Protein AF-A0A9E6AU29-F1 (afdb_monomer_lite)

Sequence (269 aa):
MTKTIRKYSSGELAFFAAFEQHKDDLPQGDNAASRQLAVDWLKTNGIATKRVESYHYSDLRKQFSKKQNYANSAANISFDDVKSHPTIAAFDDSQYAPVVFVDGKLRLDLSDISAVVDKINVSSLAELTASNKLPASLATNFAKDDNQNAIDNLTRVMWRDGLVLSVKQDIAEDLPIFMIFVTTGQNDQAQFNRHYIMLEQNVKATIIEAHINLNDAPSLNLHHFNYNLDAKSNLTHFVVNGENKSATNICRTDGVYADKVILNSTALS

pLDDT: mean 92.44, std 8.29, range [41.62, 98.44]

Secondary structure (DSSP, 8-state):
---------HHHHHHHHHHHHHTTTSPPSTTHHHHHHHHHHHHHH-S--TTSGGGTT--GGGG--TT-B---------HHHHHTSHHHHTS-TTS-EEEEEETTEE-GGG---GGGTTTEEEEEHHHHHHTT---HHHHHHHT---TT-HHHHHHHHH--B-EEEEE-S---SEEEEEEEEEE--SSSEEEEEEEEEEE-TT-EEEEEEEEEESSS--EEEEEEEEEEE-TT-EEEEEEEEE--TTEEEEEEEEEEE-TT-EEEEEEE-

Foldseek 3Di:
DPPPQDDADQQQVLLVVLLVVCVVVAQDALLPVLLVLLVVLCNNVNAAALVPVVCVPPGRSVLGDNFADLDPDFDDDALVLVCVQPLNVVDDPVQAFEFEDTLQHTDVVSTRPVVCVVFKDKDKPSVCRNVVNDDPVVSVVSPDSPSVDNLVSSLSNRARIEIEMEGDEDAQDEHHYEYEYEYAQPGQYEHRHEYEHEYEYNAHYEYEAEYAYSDQHAYEARYEYEYEYEAQYEYEYEYEYHYHPRYDYHYHYDYDYYHNYHYHYYYDD

Radius of gyration: 18.47 Å; chains: 1; bounding box: 54×43×45 Å

Structure (mmCIF, N/CA/C/O backbone):
data_AF-A0A9E6AU29-F1
#
_entry.id   AF-A0A9E6AU29-F1
#
loop_
_atom_site.group_PDB
_atom_site.id
_atom_site.type_symbol
_atom_site.label_atom_id
_atom_site.label_alt_id
_atom_site.label_comp_id
_atom_site.label_asym_id
_atom_site.label_entity_id
_atom_site.label_seq_id
_atom_site.pdbx_PDB_ins_code
_atom_site.Cartn_x
_atom_site.Cartn_y
_atom_site.Cartn_z
_atom_site.occupancy
_atom_site.B_iso_or_equiv
_atom_site.auth_seq_id
_atom_site.auth_comp_id
_atom_site.auth_asym_id
_atom_site.auth_atom_id
_atom_site.pdbx_PDB_model_num
ATOM 1 N N . MET A 1 1 ? 33.813 22.942 -9.486 1.00 41.62 1 MET A N 1
ATOM 2 C CA . MET A 1 1 ? 33.382 21.662 -8.883 1.00 41.62 1 MET A CA 1
ATOM 3 C C . MET A 1 1 ? 32.868 20.770 -9.997 1.00 41.62 1 MET A C 1
ATOM 5 O O . MET A 1 1 ? 31.879 21.117 -10.630 1.00 41.62 1 MET A O 1
ATOM 9 N N . THR A 1 2 ? 33.575 19.691 -10.316 1.00 41.94 2 THR A N 1
ATOM 10 C CA . THR A 1 2 ? 33.185 18.760 -11.382 1.00 41.94 2 THR A CA 1
ATOM 11 C C . THR A 1 2 ? 31.932 18.019 -10.925 1.00 41.94 2 THR A C 1
ATOM 13 O O . THR A 1 2 ? 31.990 17.241 -9.977 1.00 41.94 2 THR A O 1
ATOM 16 N N . LYS A 1 3 ? 30.777 18.312 -11.534 1.00 47.34 3 LYS A N 1
ATOM 17 C CA . LYS A 1 3 ? 29.513 17.628 -11.238 1.00 47.34 3 LYS A CA 1
ATOM 18 C C . LYS A 1 3 ? 29.681 16.181 -11.708 1.00 47.34 3 LYS A C 1
ATOM 20 O O . LYS A 1 3 ? 29.622 15.919 -12.906 1.00 47.34 3 LYS A O 1
ATOM 25 N N . THR A 1 4 ? 29.996 15.259 -10.800 1.00 51.72 4 THR A N 1
ATOM 26 C CA . THR A 1 4 ? 30.105 13.834 -11.130 1.00 51.72 4 THR A CA 1
ATOM 27 C C . THR A 1 4 ? 28.768 13.389 -11.709 1.00 51.72 4 THR A C 1
ATOM 29 O O . THR A 1 4 ? 27.768 13.334 -10.996 1.00 51.72 4 THR A O 1
ATOM 32 N N . ILE A 1 5 ? 28.727 13.128 -13.017 1.00 64.69 5 ILE A N 1
ATOM 33 C CA . ILE A 1 5 ? 27.516 12.656 -13.686 1.00 64.69 5 ILE A CA 1
ATOM 34 C C . ILE A 1 5 ? 27.247 11.248 -13.162 1.00 64.69 5 ILE A C 1
ATOM 36 O O . ILE A 1 5 ? 28.026 10.320 -13.398 1.00 64.69 5 ILE A O 1
ATOM 40 N N . ARG A 1 6 ? 26.156 11.086 -12.413 1.00 80.62 6 ARG A N 1
ATOM 41 C CA . ARG A 1 6 ? 25.722 9.774 -11.945 1.00 80.62 6 ARG A CA 1
ATOM 42 C C . ARG A 1 6 ? 25.367 8.908 -13.151 1.00 80.62 6 ARG A C 1
ATOM 44 O O . ARG A 1 6 ? 24.562 9.299 -13.991 1.00 80.62 6 ARG A O 1
ATOM 51 N N . LYS A 1 7 ? 25.932 7.702 -13.210 1.00 88.62 7 LYS A N 1
ATOM 52 C CA . LYS A 1 7 ? 25.543 6.698 -14.202 1.00 88.62 7 LYS A CA 1
ATOM 53 C C . LYS A 1 7 ? 24.381 5.866 -13.664 1.00 88.62 7 LYS A C 1
ATOM 55 O O . LYS A 1 7 ? 24.580 5.043 -12.769 1.00 88.62 7 LYS A O 1
ATOM 60 N N . TYR A 1 8 ? 23.193 6.079 -14.218 1.00 94.75 8 TYR A N 1
ATOM 61 C CA . TYR A 1 8 ? 22.027 5.238 -13.957 1.00 94.75 8 TYR A CA 1
ATOM 62 C C . TYR A 1 8 ? 22.160 3.868 -14.632 1.00 94.75 8 TYR A C 1
ATOM 64 O O . TYR A 1 8 ? 22.779 3.725 -15.691 1.00 94.75 8 TYR A O 1
ATOM 72 N N . SER A 1 9 ? 21.571 2.854 -14.009 1.00 95.75 9 SER A N 1
ATOM 73 C CA . SER A 1 9 ? 21.315 1.554 -14.624 1.00 95.75 9 SER A CA 1
ATOM 74 C C . SER A 1 9 ? 20.227 1.648 -15.701 1.00 95.75 9 SER A C 1
ATOM 76 O O . SER A 1 9 ? 19.468 2.613 -15.771 1.00 95.75 9 SER A O 1
ATOM 78 N N . SER A 1 10 ? 20.122 0.620 -16.544 1.00 96.50 10 SER A N 1
ATOM 79 C CA . SER A 1 10 ? 19.037 0.506 -17.523 1.00 96.50 10 SER A CA 1
ATOM 80 C C . SER A 1 10 ? 17.650 0.468 -16.873 1.00 96.50 10 SER A C 1
ATOM 82 O O . SER A 1 10 ? 16.720 1.012 -17.459 1.00 96.50 10 SER A O 1
ATOM 84 N N . GLY A 1 11 ? 17.525 -0.151 -15.694 1.00 97.06 11 GLY A N 1
ATOM 85 C CA . GLY A 1 11 ? 16.289 -0.190 -14.908 1.00 97.06 11 GLY A CA 1
ATOM 86 C C . GLY A 1 11 ? 15.914 1.173 -14.331 1.00 97.06 11 GLY A C 1
ATOM 87 O O . GLY A 1 11 ? 14.784 1.606 -14.496 1.00 97.06 11 GLY A O 1
ATOM 88 N N . GLU A 1 12 ? 16.871 1.908 -13.755 1.00 97.12 12 GLU A N 1
ATOM 89 C CA . GLU A 1 12 ? 16.634 3.286 -13.288 1.00 97.12 12 GLU A CA 1
ATOM 90 C C . GLU A 1 12 ? 16.196 4.212 -14.429 1.00 97.12 12 GLU A C 1
ATOM 92 O O . GLU A 1 12 ? 15.261 4.989 -14.270 1.00 97.12 12 GLU A O 1
ATOM 97 N N . LEU A 1 13 ? 16.842 4.121 -15.597 1.00 97.44 13 LEU A N 1
ATOM 98 C CA . LEU A 1 13 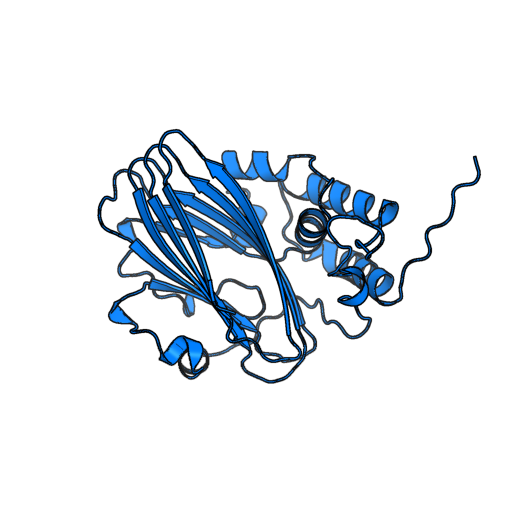? 16.433 4.902 -16.767 1.00 97.44 13 LEU A CA 1
ATOM 99 C C . LEU A 1 13 ? 15.009 4.553 -17.216 1.00 97.44 13 LEU A C 1
ATOM 101 O O . LEU A 1 13 ? 14.269 5.457 -17.590 1.00 97.44 13 LEU A O 1
ATOM 105 N N . ALA A 1 14 ? 14.626 3.272 -17.170 1.00 97.44 14 ALA A N 1
ATOM 106 C CA . ALA A 1 14 ? 13.266 2.841 -17.485 1.00 97.44 14 ALA A CA 1
ATOM 107 C C . ALA A 1 14 ? 12.250 3.370 -16.462 1.00 97.44 14 ALA A C 1
ATOM 109 O O . ALA A 1 14 ? 11.220 3.892 -16.868 1.00 97.44 14 ALA A O 1
ATOM 110 N N . PHE A 1 15 ? 12.572 3.323 -15.166 1.00 97.94 15 PHE A N 1
ATOM 111 C CA . PHE A 1 15 ? 11.748 3.897 -14.101 1.00 97.94 15 PHE A CA 1
ATOM 112 C C . PHE A 1 15 ? 11.530 5.404 -14.292 1.00 97.94 15 PHE A C 1
ATOM 114 O O . PHE A 1 15 ? 10.395 5.873 -14.272 1.00 97.94 15 PHE A O 1
ATOM 121 N N . PHE A 1 16 ? 12.596 6.176 -14.537 1.00 97.75 16 PHE A N 1
ATOM 122 C CA . PHE A 1 16 ? 12.457 7.617 -14.769 1.00 97.75 16 PHE A CA 1
ATOM 123 C C . PHE A 1 16 ? 11.705 7.926 -16.065 1.00 97.75 16 PHE A C 1
ATOM 125 O O . PHE A 1 16 ? 10.888 8.839 -16.077 1.00 97.75 16 PHE A O 1
ATOM 132 N N . ALA A 1 17 ? 11.936 7.170 -17.142 1.00 97.50 17 ALA A N 1
ATOM 133 C CA . ALA A 1 17 ? 11.178 7.332 -18.381 1.00 97.50 17 ALA A CA 1
ATOM 134 C C . ALA A 1 17 ? 9.686 7.019 -18.180 1.00 97.50 17 ALA A C 1
ATOM 136 O O . ALA A 1 17 ? 8.844 7.767 -18.664 1.00 97.50 17 ALA A O 1
ATOM 137 N N . ALA A 1 18 ? 9.364 5.965 -17.424 1.00 97.12 18 ALA A N 1
ATOM 138 C CA . ALA A 1 18 ? 7.995 5.619 -17.063 1.00 97.12 18 ALA A CA 1
ATOM 139 C C . ALA A 1 18 ? 7.335 6.714 -16.213 1.00 97.12 18 ALA A C 1
ATOM 141 O O . ALA A 1 18 ? 6.176 7.045 -16.454 1.00 97.12 18 ALA A O 1
ATOM 142 N N . PHE A 1 19 ? 8.066 7.321 -15.271 1.00 97.44 19 PHE A N 1
ATOM 143 C CA . PHE A 1 19 ? 7.574 8.491 -14.546 1.00 97.44 19 PHE A CA 1
ATOM 144 C C . PHE A 1 19 ? 7.238 9.638 -15.506 1.00 97.44 19 PHE A C 1
ATOM 146 O O . PHE A 1 19 ? 6.111 10.115 -15.490 1.00 97.44 19 PHE A O 1
ATOM 153 N N . GLU A 1 20 ? 8.154 10.045 -16.388 1.00 97.56 20 GLU A N 1
ATOM 154 C CA . GLU A 1 20 ? 7.883 11.139 -17.337 1.00 97.56 20 GLU A CA 1
ATOM 155 C C . GLU A 1 20 ? 6.718 10.815 -18.291 1.00 97.56 20 GLU A C 1
ATOM 157 O O . GLU A 1 20 ? 5.948 11.706 -18.644 1.00 97.56 20 GLU A O 1
ATOM 162 N N . GLN A 1 21 ? 6.558 9.543 -18.676 1.00 96.69 21 GLN A N 1
ATOM 163 C CA . GLN A 1 21 ? 5.463 9.072 -19.527 1.00 96.69 21 GLN A CA 1
ATOM 164 C C . GLN A 1 21 ? 4.102 9.105 -18.821 1.00 96.69 21 GLN A C 1
ATOM 166 O O . GLN A 1 21 ? 3.096 9.387 -19.465 1.00 96.69 21 GLN A O 1
ATOM 171 N N . HIS A 1 22 ? 4.056 8.785 -17.526 1.00 95.44 22 HIS A N 1
ATOM 172 C CA . HIS A 1 22 ? 2.806 8.565 -16.794 1.00 95.44 22 HIS A CA 1
ATOM 173 C C . HIS A 1 22 ? 2.494 9.614 -15.728 1.00 95.44 22 HIS A C 1
ATOM 175 O O . HIS A 1 22 ? 1.444 9.521 -15.097 1.00 95.44 22 HIS A O 1
ATOM 181 N N . LYS A 1 23 ? 3.375 10.591 -15.488 1.00 94.50 23 LYS A N 1
ATOM 182 C CA . LYS A 1 23 ? 3.238 11.580 -14.404 1.00 94.50 23 LYS A CA 1
ATOM 183 C C . LYS A 1 23 ? 1.916 12.341 -14.431 1.00 94.50 23 LYS A C 1
ATOM 185 O O . LYS A 1 23 ? 1.453 12.729 -13.366 1.00 94.50 23 LYS A O 1
ATOM 190 N N . ASP A 1 24 ? 1.320 12.525 -15.608 1.00 92.69 24 ASP A N 1
ATOM 191 C CA . ASP A 1 24 ? 0.054 13.242 -15.778 1.00 92.69 24 ASP A CA 1
ATOM 192 C C . ASP A 1 24 ? -1.159 12.342 -15.451 1.00 92.69 24 ASP A C 1
ATOM 194 O O . ASP A 1 24 ? -2.200 12.846 -15.040 1.00 92.69 24 ASP A O 1
ATOM 198 N N . ASP A 1 25 ? -0.993 11.012 -15.516 1.00 92.06 25 ASP A N 1
ATOM 199 C CA . ASP A 1 25 ? -1.993 10.008 -15.114 1.00 92.06 25 ASP A CA 1
ATOM 200 C C . ASP A 1 25 ? -1.913 9.644 -13.620 1.00 92.06 25 ASP A C 1
ATOM 202 O O . ASP A 1 25 ? -2.743 8.883 -13.113 1.00 92.06 25 ASP A O 1
ATOM 206 N N . LEU A 1 26 ? -0.866 10.086 -12.914 1.00 93.50 26 LEU A N 1
ATOM 207 C CA . LEU A 1 26 ? -0.734 9.851 -11.476 1.00 93.50 26 LEU A CA 1
ATOM 208 C C . LEU A 1 26 ? -1.723 10.733 -10.701 1.00 93.50 26 LEU A C 1
ATOM 210 O O . LEU A 1 26 ? -2.069 11.817 -11.172 1.00 93.50 26 LEU A O 1
ATOM 214 N N . PRO A 1 27 ? -2.146 10.333 -9.488 1.00 92.12 27 PRO A N 1
ATOM 215 C CA . PRO A 1 27 ? -3.005 11.172 -8.658 1.00 92.12 27 PRO A CA 1
ATOM 216 C C . PRO A 1 27 ? -2.368 12.543 -8.422 1.00 92.12 27 PRO A C 1
ATOM 218 O O . PRO A 1 27 ? -1.244 12.615 -7.914 1.00 92.12 27 PRO A O 1
ATOM 221 N N . GLN A 1 28 ? -3.072 13.608 -8.804 1.00 88.88 28 GLN A N 1
ATOM 222 C CA . GLN A 1 28 ? -2.656 15.007 -8.654 1.00 88.88 28 GLN A CA 1
ATOM 223 C C . GLN A 1 28 ? -3.347 15.642 -7.444 1.00 88.88 28 GLN A C 1
ATOM 225 O O . GLN A 1 28 ? -4.443 15.220 -7.084 1.00 88.88 28 GLN A O 1
ATOM 230 N N . GLY A 1 29 ? -2.744 16.678 -6.859 1.00 86.19 29 GLY A N 1
ATOM 231 C CA . GLY A 1 29 ? -3.280 17.396 -5.699 1.00 86.19 29 GLY A CA 1
ATOM 232 C C . GLY A 1 29 ? -2.179 17.764 -4.704 1.00 86.19 29 GLY A C 1
ATOM 233 O O . GLY A 1 29 ? -1.050 18.061 -5.102 1.00 86.19 29 GLY A O 1
ATOM 234 N N . ASP A 1 30 ? -2.494 17.695 -3.408 1.00 82.25 30 ASP A N 1
ATOM 235 C CA . ASP A 1 30 ? -1.598 18.057 -2.291 1.00 82.25 30 ASP A CA 1
ATOM 236 C C . ASP A 1 30 ? -0.252 17.302 -2.279 1.00 82.25 30 ASP A C 1
ATOM 238 O O . ASP A 1 30 ? 0.727 17.735 -1.673 1.00 82.25 30 ASP A O 1
ATOM 242 N N . ASN A 1 31 ? -0.170 16.173 -2.977 1.00 87.06 31 ASN A N 1
ATOM 243 C CA . ASN A 1 31 ? 1.026 15.346 -3.121 1.00 87.06 31 ASN A CA 1
ATOM 244 C C . ASN A 1 31 ? 1.996 15.812 -4.228 1.00 87.06 31 ASN A C 1
ATOM 246 O O . ASN A 1 31 ? 3.099 15.274 -4.322 1.00 87.06 31 ASN A O 1
ATOM 250 N N . ALA A 1 32 ? 1.617 16.762 -5.090 1.00 88.75 32 ALA A N 1
ATOM 251 C CA . ALA A 1 32 ? 2.413 17.128 -6.266 1.00 88.75 32 ALA A CA 1
ATOM 252 C C . ALA A 1 32 ? 3.813 17.651 -5.893 1.00 88.75 32 ALA A C 1
ATOM 254 O O . ALA A 1 32 ? 4.814 17.236 -6.482 1.00 88.75 32 ALA A O 1
ATOM 255 N N . ALA A 1 33 ? 3.899 18.508 -4.870 1.00 88.75 33 ALA A N 1
ATOM 256 C CA . ALA A 1 33 ? 5.170 19.064 -4.408 1.00 88.75 33 ALA A CA 1
ATOM 257 C C . ALA A 1 33 ? 6.102 17.982 -3.839 1.00 88.75 33 ALA A C 1
ATOM 259 O O . ALA A 1 33 ? 7.282 17.935 -4.186 1.00 88.75 33 ALA A O 1
ATOM 260 N N . SER A 1 34 ? 5.582 17.068 -3.015 1.00 89.00 34 SER A N 1
ATOM 261 C CA . SER A 1 34 ? 6.400 15.997 -2.441 1.00 89.00 34 SER A CA 1
ATOM 262 C C . SER A 1 34 ? 6.787 14.933 -3.459 1.00 89.00 34 SER A C 1
ATOM 264 O O . SER A 1 34 ? 7.887 14.390 -3.380 1.00 89.00 34 SER A O 1
ATOM 266 N N . ARG A 1 35 ? 5.951 14.685 -4.473 1.00 93.19 35 ARG A N 1
ATOM 267 C CA . ARG A 1 35 ? 6.330 13.867 -5.628 1.00 93.19 35 ARG A CA 1
ATOM 268 C C . ARG A 1 35 ? 7.508 14.478 -6.386 1.00 93.19 35 ARG A C 1
ATOM 270 O O . ARG A 1 35 ? 8.442 13.755 -6.733 1.00 93.19 35 ARG A O 1
ATOM 277 N N . GLN A 1 36 ? 7.481 15.793 -6.608 1.00 92.62 36 GLN A N 1
ATOM 278 C CA . GLN A 1 36 ? 8.573 16.499 -7.278 1.00 92.62 36 GLN A CA 1
ATOM 279 C C . GLN A 1 36 ? 9.876 16.422 -6.465 1.00 92.62 36 GLN A C 1
ATOM 281 O O . GLN A 1 36 ? 10.925 16.065 -7.001 1.00 92.62 36 GLN A O 1
ATOM 286 N N . LEU A 1 37 ? 9.805 16.655 -5.152 1.00 92.94 37 LEU A N 1
ATOM 287 C CA . LEU A 1 37 ? 10.956 16.494 -4.260 1.00 92.94 37 LEU A CA 1
ATOM 288 C C . LEU A 1 37 ? 11.516 15.064 -4.287 1.00 92.94 37 LEU A C 1
ATOM 290 O O . LEU A 1 37 ? 12.732 14.880 -4.352 1.00 92.94 37 LEU A O 1
ATOM 294 N N . ALA A 1 38 ? 10.644 14.053 -4.305 1.00 94.12 38 ALA A N 1
ATOM 295 C CA . ALA A 1 38 ? 11.055 12.656 -4.337 1.00 94.12 38 ALA A CA 1
ATOM 296 C C . ALA A 1 38 ? 11.744 12.266 -5.653 1.00 94.12 38 ALA A C 1
ATOM 298 O O . ALA A 1 38 ? 12.765 11.568 -5.636 1.00 94.12 38 ALA A O 1
ATOM 299 N N . VAL A 1 39 ? 11.239 12.734 -6.804 1.00 95.19 39 VAL A N 1
ATOM 300 C CA . VAL A 1 39 ? 11.896 12.461 -8.092 1.00 95.19 39 VAL A CA 1
ATOM 301 C C . VAL A 1 39 ? 13.235 13.188 -8.195 1.00 95.19 39 VAL A C 1
ATOM 303 O O . VAL A 1 39 ? 14.198 12.600 -8.686 1.00 95.19 39 VAL A O 1
ATOM 306 N N . ASP A 1 40 ? 13.350 14.411 -7.677 1.00 94.31 40 ASP A N 1
ATOM 307 C CA . ASP A 1 40 ? 14.615 15.154 -7.659 1.00 94.31 40 ASP A CA 1
ATOM 308 C C . ASP A 1 40 ? 15.640 14.505 -6.723 1.00 94.31 40 ASP A C 1
ATOM 310 O O . ASP A 1 40 ? 16.829 14.386 -7.063 1.00 94.31 40 ASP A O 1
ATOM 314 N N . TRP A 1 41 ? 15.180 13.994 -5.578 1.00 93.75 41 TRP A N 1
ATOM 315 C CA . TRP A 1 41 ? 16.010 13.211 -4.676 1.00 93.75 41 TRP A CA 1
ATOM 316 C C . TRP A 1 41 ? 16.504 11.933 -5.350 1.00 93.75 41 TRP A C 1
ATOM 318 O O . TRP A 1 41 ? 17.703 11.663 -5.297 1.00 93.75 41 TRP A O 1
ATOM 328 N N . LEU A 1 42 ? 15.641 11.181 -6.042 1.00 94.81 42 LEU A N 1
ATOM 329 C CA . LEU A 1 42 ? 16.038 9.973 -6.776 1.00 94.81 42 LEU A CA 1
ATOM 330 C C . LEU A 1 42 ? 16.929 10.289 -7.985 1.00 94.81 42 LEU A C 1
ATOM 332 O O . LEU A 1 42 ? 17.863 9.542 -8.257 1.00 94.81 42 LEU A O 1
ATOM 336 N N . LYS A 1 43 ? 16.731 11.404 -8.692 1.00 94.44 43 LYS A N 1
ATOM 337 C CA . LYS A 1 43 ? 17.651 11.839 -9.760 1.00 94.44 43 LYS A CA 1
ATOM 338 C C . LYS A 1 43 ? 19.035 12.198 -9.179 1.00 94.44 43 LYS A C 1
ATOM 340 O O . LYS A 1 43 ? 20.079 11.918 -9.763 1.00 94.44 43 LYS A O 1
ATOM 345 N N . THR A 1 44 ? 19.095 12.741 -7.969 1.00 92.88 44 THR A N 1
ATOM 346 C CA . THR A 1 44 ? 20.379 13.045 -7.312 1.00 92.88 44 THR A CA 1
ATOM 347 C C . THR A 1 44 ? 21.044 11.784 -6.734 1.00 92.88 44 THR A C 1
ATOM 349 O O . THR A 1 44 ? 22.221 11.494 -6.981 1.00 92.88 44 THR A O 1
ATOM 352 N N . ASN A 1 45 ? 20.275 10.987 -5.993 1.00 91.81 45 ASN A N 1
ATOM 353 C CA . ASN A 1 45 ? 20.743 9.898 -5.133 1.00 91.81 45 ASN A CA 1
ATOM 354 C C . ASN A 1 45 ? 20.542 8.499 -5.710 1.00 91.81 45 ASN A C 1
ATOM 356 O O . ASN A 1 45 ? 21.090 7.548 -5.142 1.00 91.81 45 ASN A O 1
ATOM 360 N N . GLY A 1 46 ? 19.901 8.386 -6.878 1.00 93.31 46 GLY A N 1
ATOM 361 C CA . GLY A 1 46 ? 19.534 7.146 -7.568 1.00 93.31 46 GLY A CA 1
ATOM 362 C C . GLY A 1 46 ? 18.735 6.187 -6.703 1.00 93.31 46 GLY A C 1
ATOM 363 O O . GLY A 1 46 ? 18.405 6.468 -5.552 1.00 93.31 46 GLY A O 1
ATOM 364 N N . ILE A 1 47 ? 18.470 5.009 -7.252 1.00 94.81 47 ILE A N 1
ATOM 365 C CA . ILE A 1 47 ? 17.883 3.929 -6.464 1.00 94.81 47 ILE A CA 1
ATOM 366 C C . ILE A 1 47 ? 18.982 3.333 -5.580 1.00 94.81 47 ILE A C 1
ATOM 368 O O . ILE A 1 47 ? 20.133 3.174 -6.012 1.00 94.81 47 ILE A O 1
ATOM 372 N N . ALA A 1 48 ? 18.638 3.048 -4.320 1.00 93.81 48 ALA A N 1
ATOM 373 C CA . ALA A 1 48 ? 19.597 2.569 -3.337 1.00 93.81 48 ALA A CA 1
ATOM 374 C C . ALA A 1 48 ? 20.290 1.285 -3.809 1.00 93.81 48 ALA A C 1
ATOM 376 O O . ALA A 1 48 ? 19.690 0.398 -4.413 1.00 93.81 48 ALA A O 1
ATOM 377 N N . THR A 1 49 ? 21.585 1.202 -3.516 1.00 93.31 49 THR A N 1
ATOM 378 C CA . THR A 1 49 ? 22.422 0.039 -3.831 1.00 93.31 49 THR A CA 1
ATOM 379 C C . THR A 1 49 ? 22.997 -0.530 -2.547 1.00 93.31 49 THR A C 1
ATOM 381 O O . THR A 1 49 ? 22.979 0.150 -1.522 1.00 93.31 49 THR A O 1
ATOM 384 N N . LYS A 1 50 ? 23.661 -1.687 -2.621 1.00 93.44 50 LYS A N 1
ATOM 385 C CA . LYS A 1 50 ? 24.399 -2.270 -1.484 1.00 93.44 50 LYS A CA 1
ATOM 386 C C . LYS A 1 50 ? 25.500 -1.397 -0.858 1.00 93.44 50 LYS A C 1
ATOM 388 O O . LYS A 1 50 ? 26.123 -1.793 0.121 1.00 93.44 50 LYS A O 1
ATOM 393 N N . ARG A 1 51 ? 25.810 -0.241 -1.460 1.00 89.62 51 ARG A N 1
ATOM 394 C CA . ARG A 1 51 ? 26.731 0.758 -0.894 1.00 89.62 51 ARG A CA 1
ATOM 395 C C . ARG A 1 51 ? 26.084 1.606 0.199 1.00 89.62 51 ARG A C 1
ATOM 397 O O . ARG A 1 51 ? 26.806 2.210 0.979 1.00 89.62 51 ARG A O 1
ATOM 404 N N . VAL A 1 52 ? 24.756 1.682 0.220 1.00 88.75 52 VAL A N 1
ATOM 405 C CA . VAL A 1 52 ? 24.005 2.309 1.307 1.00 88.75 52 VAL A CA 1
ATOM 406 C C . VAL A 1 52 ? 23.837 1.256 2.396 1.00 88.75 52 VAL A C 1
ATOM 408 O O . VAL A 1 52 ? 23.389 0.150 2.101 1.00 88.75 52 VAL A O 1
ATOM 411 N N . GLU A 1 53 ? 24.211 1.592 3.630 1.00 86.88 53 GLU A N 1
ATOM 412 C CA . GLU A 1 53 ? 24.278 0.652 4.758 1.00 86.88 53 GLU A CA 1
ATOM 413 C C . GLU A 1 53 ? 22.973 -0.134 4.949 1.00 86.88 53 GLU A C 1
ATOM 415 O O . GLU A 1 53 ? 22.990 -1.364 4.937 1.00 86.88 53 GLU A O 1
ATOM 420 N N . SER A 1 54 ? 21.828 0.560 4.976 1.00 85.69 54 SER A N 1
ATOM 421 C CA . SER A 1 54 ? 20.496 -0.050 5.125 1.00 85.69 54 SER A CA 1
ATOM 422 C C . SER A 1 54 ? 20.108 -1.026 4.004 1.00 85.69 54 SER A C 1
ATOM 424 O O . SER A 1 54 ? 19.128 -1.748 4.139 1.00 85.69 54 SER A O 1
ATOM 426 N N . TYR A 1 55 ? 20.857 -1.057 2.898 1.00 89.75 55 TYR A N 1
ATOM 427 C CA . TYR A 1 55 ? 20.587 -1.880 1.715 1.00 89.75 55 TYR A CA 1
ATOM 428 C C . TYR A 1 55 ? 21.750 -2.817 1.371 1.00 89.75 55 TYR A C 1
ATOM 430 O O . TYR A 1 55 ? 21.782 -3.374 0.273 1.00 89.75 55 TYR A O 1
ATOM 438 N N . HIS A 1 56 ? 22.709 -3.016 2.287 1.00 88.75 56 HIS A N 1
ATOM 439 C CA . HIS A 1 56 ? 23.912 -3.821 2.041 1.00 88.75 56 HIS A CA 1
ATOM 440 C C . HIS A 1 56 ? 23.603 -5.234 1.517 1.00 88.75 56 HIS A C 1
ATOM 442 O O . HIS A 1 56 ? 24.281 -5.729 0.613 1.00 88.75 56 HIS A O 1
ATOM 448 N N . TYR A 1 57 ? 22.539 -5.846 2.040 1.00 87.50 57 TYR A N 1
ATOM 449 C CA . TYR A 1 57 ? 22.088 -7.190 1.671 1.00 87.50 57 TYR A CA 1
ATOM 450 C C . TYR A 1 57 ? 20.928 -7.201 0.662 1.00 87.50 57 TYR A C 1
ATOM 452 O O . TYR A 1 57 ? 20.625 -8.249 0.100 1.00 87.50 57 TYR A O 1
ATOM 460 N N . SER A 1 58 ? 20.340 -6.037 0.369 1.00 87.69 58 SER A N 1
ATOM 461 C CA . SER A 1 58 ? 19.134 -5.894 -0.455 1.00 87.69 58 SER A CA 1
ATOM 462 C C . SER A 1 58 ? 19.294 -4.725 -1.427 1.00 87.69 58 SER A C 1
ATOM 464 O O . SER A 1 58 ? 18.794 -3.624 -1.206 1.00 87.69 58 SER A O 1
ATOM 466 N N . ASP A 1 59 ? 20.036 -4.958 -2.513 1.00 93.31 59 ASP A N 1
ATOM 467 C CA . ASP A 1 59 ? 20.306 -3.961 -3.558 1.00 93.31 59 ASP A CA 1
ATOM 468 C C . ASP A 1 59 ? 19.016 -3.626 -4.330 1.00 93.31 59 ASP A C 1
ATOM 470 O O . ASP A 1 59 ? 18.673 -4.309 -5.300 1.00 93.31 59 ASP A O 1
ATOM 474 N N . LEU A 1 60 ? 18.302 -2.579 -3.895 1.00 94.50 60 LEU A N 1
ATOM 475 C CA . LEU A 1 60 ? 17.032 -2.163 -4.502 1.00 94.50 60 LEU A CA 1
ATOM 476 C C . LEU A 1 60 ? 17.179 -1.879 -5.993 1.00 94.50 60 LEU A C 1
ATOM 478 O O . LEU A 1 60 ? 16.312 -2.243 -6.778 1.00 94.50 60 LEU A O 1
ATOM 482 N N . ARG A 1 61 ? 18.301 -1.282 -6.411 1.00 95.56 61 ARG A N 1
ATOM 483 C CA . ARG A 1 61 ? 18.548 -0.930 -7.814 1.00 95.56 61 ARG A CA 1
ATOM 484 C C . ARG A 1 61 ? 18.472 -2.140 -8.745 1.00 95.56 61 ARG A C 1
ATOM 486 O O . ARG A 1 61 ? 18.124 -1.980 -9.910 1.00 95.56 61 ARG A O 1
ATOM 493 N N . LYS A 1 62 ? 18.799 -3.342 -8.259 1.00 95.38 62 LYS A N 1
ATOM 494 C CA . LYS A 1 62 ? 18.737 -4.575 -9.060 1.00 95.38 62 LYS A CA 1
ATOM 495 C C . LYS A 1 62 ? 17.322 -5.101 -9.284 1.00 95.38 62 LYS A C 1
ATOM 497 O O . LYS A 1 62 ? 17.151 -5.913 -10.185 1.00 95.38 62 LYS A O 1
ATOM 502 N N . GLN A 1 63 ? 16.347 -4.627 -8.513 1.00 95.38 63 GLN A N 1
ATOM 503 C CA . GLN A 1 63 ? 14.944 -5.013 -8.666 1.00 95.38 63 GLN A CA 1
ATOM 504 C C . GLN A 1 63 ? 14.250 -4.243 -9.795 1.00 95.38 63 GLN A C 1
ATOM 506 O O . GLN A 1 63 ? 13.122 -4.556 -10.150 1.00 95.38 63 GLN A O 1
ATOM 511 N N . PHE A 1 64 ? 14.916 -3.242 -10.381 1.00 96.38 64 PHE A N 1
ATOM 512 C CA . PHE A 1 64 ? 14.383 -2.442 -11.480 1.00 96.38 64 PHE A CA 1
ATOM 513 C C . PHE A 1 64 ? 14.936 -2.921 -12.821 1.00 96.38 64 PHE A C 1
ATOM 515 O O . PHE A 1 64 ? 16.143 -3.126 -12.989 1.00 96.38 64 PHE A O 1
ATOM 522 N N . SER A 1 65 ? 14.055 -3.059 -13.811 1.00 95.44 65 SER A N 1
ATOM 523 C CA . SER A 1 65 ? 14.370 -3.619 -15.125 1.00 95.44 65 SER A CA 1
ATOM 524 C C . SER A 1 65 ? 13.692 -2.828 -16.251 1.00 95.44 65 SER A C 1
ATOM 526 O O . SER A 1 65 ? 12.738 -2.091 -16.035 1.00 95.44 65 SER A O 1
ATOM 528 N N . LYS A 1 66 ? 14.179 -2.988 -17.490 1.00 95.94 66 LYS A N 1
ATOM 529 C CA . LYS A 1 66 ? 13.546 -2.398 -18.688 1.00 95.94 66 LYS A CA 1
ATOM 530 C C . LYS A 1 66 ? 12.246 -3.096 -19.108 1.00 95.94 66 LYS A C 1
ATOM 532 O O . LYS A 1 66 ? 11.573 -2.592 -19.997 1.00 95.94 66 LYS A O 1
ATOM 537 N N . LYS A 1 67 ? 11.963 -4.281 -18.560 1.00 93.81 67 LYS A N 1
ATOM 538 C CA . LYS A 1 67 ? 10.795 -5.099 -18.917 1.00 93.81 67 LYS A CA 1
ATOM 539 C C . LYS A 1 67 ? 9.564 -4.758 -18.083 1.00 93.81 67 LYS A C 1
ATOM 541 O O . LYS A 1 67 ? 8.465 -5.107 -18.496 1.00 93.81 67 LYS A O 1
ATOM 546 N N . GLN A 1 68 ? 9.769 -4.068 -16.962 1.00 94.94 68 GLN A N 1
ATOM 547 C CA . GLN A 1 68 ? 8.699 -3.689 -16.058 1.00 94.94 68 GLN A CA 1
ATOM 548 C C . GLN A 1 68 ? 7.653 -2.837 -16.764 1.00 94.94 68 GLN A C 1
ATOM 550 O O . GLN A 1 68 ? 7.973 -1.862 -17.449 1.00 94.94 68 GLN A O 1
ATOM 555 N N . ASN A 1 69 ? 6.403 -3.224 -16.570 1.00 94.00 69 ASN A N 1
ATOM 556 C CA . ASN A 1 69 ? 5.235 -2.528 -17.048 1.00 94.00 69 ASN A CA 1
ATOM 557 C C . ASN A 1 69 ? 4.708 -1.616 -15.937 1.00 94.00 69 ASN A C 1
ATOM 559 O O . ASN A 1 69 ? 4.367 -2.076 -14.853 1.00 94.00 69 ASN A O 1
ATOM 563 N N . TYR A 1 70 ? 4.643 -0.321 -16.232 1.00 93.38 70 TYR A N 1
ATOM 564 C CA . TYR A 1 70 ? 4.157 0.713 -15.319 1.00 93.38 70 TYR A CA 1
ATOM 565 C C . TYR A 1 70 ? 2.762 1.224 -15.713 1.00 93.38 70 TYR A C 1
ATOM 567 O O . TYR A 1 70 ? 2.317 2.247 -15.187 1.00 93.38 70 TYR A O 1
ATOM 575 N N . ALA A 1 71 ? 2.086 0.568 -16.663 1.00 87.12 71 ALA A N 1
ATOM 576 C CA . ALA A 1 71 ? 0.792 0.995 -17.178 1.00 87.12 71 ALA A CA 1
ATOM 577 C C . ALA A 1 71 ? -0.295 1.003 -16.092 1.00 87.12 71 ALA A C 1
ATOM 579 O O . ALA A 1 71 ? -0.320 0.180 -15.182 1.00 87.12 71 ALA A O 1
ATOM 580 N N . ASN A 1 72 ? -1.233 1.943 -16.212 1.00 83.81 72 ASN A N 1
ATOM 581 C CA . ASN A 1 72 ? -2.319 2.132 -15.254 1.00 83.81 72 ASN A CA 1
ATOM 582 C C . ASN A 1 72 ? -3.528 1.217 -15.538 1.00 83.81 72 ASN A C 1
ATOM 584 O O . ASN A 1 72 ? -4.645 1.699 -15.749 1.00 83.81 72 ASN A O 1
ATOM 588 N N . SER A 1 73 ? -3.320 -0.097 -15.564 1.00 83.94 73 SER A N 1
ATOM 589 C CA . SER A 1 73 ? -4.362 -1.082 -15.875 1.00 83.94 73 SER A CA 1
ATOM 590 C C . SER A 1 73 ? -4.520 -2.088 -14.745 1.00 83.94 73 SER A C 1
ATOM 592 O O . SER A 1 73 ? -3.527 -2.669 -14.323 1.00 83.94 73 SER A O 1
ATOM 594 N N . ALA A 1 74 ? -5.762 -2.328 -14.326 1.00 88.00 74 ALA A N 1
ATOM 595 C CA . ALA A 1 74 ? -6.103 -3.457 -13.471 1.00 88.00 74 ALA A CA 1
ATOM 596 C C . ALA A 1 74 ? -6.938 -4.453 -14.267 1.00 88.00 74 ALA A C 1
ATOM 598 O O . ALA A 1 74 ? -7.847 -4.050 -15.002 1.00 88.00 74 ALA A O 1
ATOM 599 N N . ALA A 1 75 ? -6.617 -5.737 -14.142 1.00 92.69 75 ALA A N 1
ATOM 600 C CA . ALA A 1 75 ? -7.409 -6.782 -14.763 1.00 92.69 75 ALA A CA 1
ATOM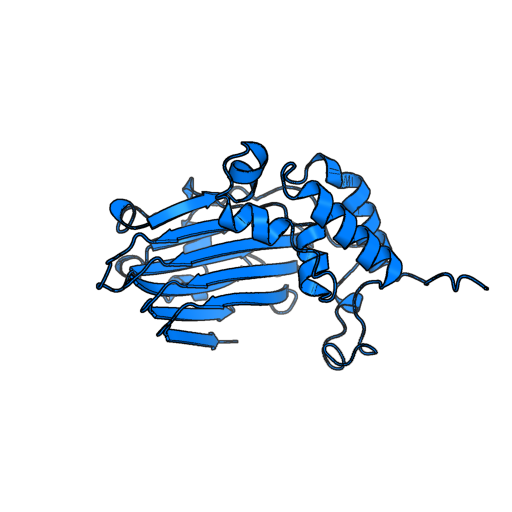 601 C C . ALA A 1 75 ? -8.827 -6.819 -14.172 1.00 92.69 75 ALA A C 1
ATOM 603 O O . ALA A 1 75 ? -9.049 -6.577 -12.982 1.00 92.69 75 ALA A O 1
ATOM 604 N N . ASN A 1 76 ? -9.803 -7.156 -15.015 1.00 94.50 76 ASN A N 1
ATOM 605 C CA . ASN A 1 76 ? -11.133 -7.482 -14.532 1.00 94.50 76 ASN A CA 1
ATOM 606 C C . ASN A 1 76 ? -11.164 -8.963 -14.141 1.00 94.50 76 ASN A C 1
ATOM 608 O O . ASN A 1 76 ? -11.099 -9.824 -15.016 1.00 94.50 76 ASN A O 1
ATOM 612 N N . ILE A 1 77 ? -11.234 -9.227 -12.841 1.00 96.69 77 ILE A N 1
ATOM 613 C CA . ILE A 1 77 ? -11.337 -10.558 -12.239 1.00 96.69 77 ILE A CA 1
ATOM 614 C C . ILE A 1 77 ? -12.564 -10.600 -11.327 1.00 96.69 77 ILE A C 1
ATOM 616 O O . ILE A 1 77 ? -13.097 -9.551 -10.950 1.00 96.69 77 ILE A O 1
ATOM 620 N N . SER A 1 78 ? -12.990 -11.804 -10.971 1.00 97.12 78 SER A N 1
ATOM 621 C CA . SER A 1 78 ? -14.018 -12.062 -9.965 1.00 97.12 78 SER A CA 1
ATOM 622 C C . SER A 1 78 ? -13.401 -12.272 -8.578 1.00 97.12 78 SER A C 1
ATOM 624 O O . SER A 1 78 ? -12.203 -12.527 -8.448 1.00 97.12 78 SER A O 1
ATOM 626 N N . PHE A 1 79 ? -14.219 -12.196 -7.525 1.00 95.81 79 PHE A N 1
ATOM 627 C CA . PHE A 1 79 ? -13.763 -12.558 -6.180 1.00 95.81 79 PHE A CA 1
ATOM 628 C C . PHE A 1 79 ? -13.447 -14.061 -6.074 1.00 95.81 79 PHE A C 1
ATOM 630 O O . PHE A 1 79 ? -12.531 -14.436 -5.349 1.00 95.81 79 PHE A O 1
ATOM 637 N N . ASP A 1 80 ? -14.118 -14.912 -6.859 1.00 96.69 80 ASP A N 1
ATOM 638 C CA . ASP A 1 80 ? -13.835 -16.353 -6.912 1.00 96.69 80 ASP A CA 1
ATOM 639 C C . ASP A 1 80 ? -12.408 -16.637 -7.405 1.00 96.69 80 ASP A C 1
ATOM 641 O O . ASP A 1 80 ? -11.736 -17.519 -6.869 1.00 96.69 80 ASP A O 1
ATOM 645 N N . ASP A 1 81 ? -11.899 -15.847 -8.359 1.00 97.25 81 ASP A N 1
ATOM 646 C CA . ASP A 1 81 ? -10.507 -15.952 -8.818 1.00 97.25 81 ASP A CA 1
ATOM 647 C C . ASP A 1 81 ? -9.529 -15.705 -7.658 1.00 97.25 81 ASP A C 1
ATOM 649 O O . ASP A 1 81 ? -8.568 -16.454 -7.479 1.00 97.25 81 ASP A O 1
ATOM 653 N N . VAL A 1 82 ? -9.816 -14.704 -6.819 1.00 97.31 82 VAL A N 1
ATOM 654 C CA . VAL A 1 82 ? -9.030 -14.381 -5.616 1.00 97.31 82 VAL A CA 1
ATOM 655 C C . VAL A 1 82 ? -9.143 -15.496 -4.577 1.00 97.31 82 VAL A C 1
ATOM 657 O O . VAL A 1 82 ? -8.130 -15.955 -4.044 1.00 97.31 82 VAL A O 1
ATOM 660 N N . LYS A 1 83 ? -10.365 -15.969 -4.306 1.00 96.19 83 LYS A N 1
ATOM 661 C CA . LYS A 1 83 ? -10.638 -16.979 -3.277 1.00 96.19 83 LYS A CA 1
ATOM 662 C C . LYS A 1 83 ? -10.085 -18.357 -3.634 1.00 96.19 83 LYS A C 1
ATOM 664 O O . LYS A 1 83 ? -9.747 -19.124 -2.736 1.00 96.19 83 LYS A O 1
ATOM 669 N N . SER A 1 84 ? -9.940 -18.656 -4.924 1.00 96.62 84 SER A N 1
ATOM 670 C CA . SER A 1 84 ? -9.337 -19.903 -5.406 1.00 96.62 84 SER A CA 1
ATOM 671 C C . SER A 1 84 ? -7.853 -20.048 -5.040 1.00 96.62 84 SER A C 1
ATOM 673 O O . SER A 1 84 ? -7.331 -21.166 -5.020 1.00 96.62 84 SER A O 1
ATOM 675 N N . HIS A 1 85 ? -7.166 -18.945 -4.717 1.00 97.69 85 HIS A N 1
ATOM 676 C CA . HIS A 1 85 ? -5.761 -18.980 -4.335 1.00 97.69 85 HIS A CA 1
ATOM 677 C C . HIS A 1 85 ? -5.583 -19.672 -2.966 1.00 97.69 85 HIS A C 1
ATOM 679 O O . HIS A 1 85 ? -6.212 -19.247 -1.994 1.00 97.69 85 HIS A O 1
ATOM 685 N N . PRO A 1 86 ? -4.689 -20.675 -2.820 1.00 96.31 86 PRO A N 1
ATOM 686 C CA . PRO A 1 86 ? -4.569 -21.473 -1.593 1.00 96.31 86 PRO A CA 1
ATOM 687 C C . PRO A 1 86 ? -4.363 -20.654 -0.313 1.00 96.31 86 PRO A C 1
ATOM 689 O O . PRO A 1 86 ? -4.957 -20.959 0.718 1.00 96.31 86 PRO A O 1
ATOM 692 N N . THR A 1 87 ? -3.565 -19.584 -0.388 1.00 95.94 87 THR A N 1
ATOM 693 C CA . THR A 1 87 ? -3.335 -18.667 0.741 1.00 95.94 87 THR A CA 1
ATOM 694 C C . THR A 1 87 ? -4.623 -18.003 1.225 1.00 95.94 87 THR A C 1
ATOM 696 O O . THR A 1 87 ? -4.795 -17.841 2.425 1.00 95.94 87 THR A O 1
ATOM 699 N N . ILE A 1 88 ? -5.538 -17.642 0.321 1.00 97.12 88 ILE A N 1
ATOM 700 C CA . ILE A 1 88 ? -6.802 -16.972 0.666 1.00 97.12 88 ILE A CA 1
ATOM 701 C C . ILE A 1 88 ? -7.876 -17.999 1.040 1.00 97.12 88 ILE A C 1
ATOM 703 O O . ILE A 1 88 ? -8.664 -17.776 1.960 1.00 97.12 88 ILE A O 1
ATOM 707 N N . ALA A 1 89 ? -7.883 -19.156 0.374 1.00 96.38 89 ALA A N 1
ATOM 708 C CA . ALA A 1 89 ? -8.767 -20.277 0.686 1.00 96.38 89 ALA A CA 1
ATOM 709 C C . ALA A 1 89 ? -8.565 -20.827 2.110 1.00 96.38 89 ALA A C 1
ATOM 711 O O . ALA A 1 89 ? -9.485 -21.414 2.672 1.00 96.38 89 ALA A O 1
ATOM 712 N N . ALA A 1 90 ? -7.383 -20.625 2.703 1.00 94.56 90 ALA A N 1
ATOM 713 C CA . ALA A 1 90 ? -7.075 -21.033 4.073 1.00 94.56 90 ALA A CA 1
ATOM 714 C C . ALA A 1 90 ? -7.819 -20.222 5.154 1.00 94.56 90 ALA A C 1
ATOM 716 O O . ALA A 1 90 ? -7.860 -20.651 6.307 1.00 94.56 90 ALA A O 1
ATOM 717 N N . PHE A 1 91 ? -8.396 -19.071 4.798 1.00 93.50 91 PHE A N 1
ATOM 718 C CA . PHE A 1 91 ? -9.159 -18.222 5.711 1.00 93.50 91 PHE A CA 1
ATOM 719 C C . PHE A 1 91 ? -10.665 -18.442 5.554 1.00 93.50 91 PHE A C 1
ATOM 721 O O . PHE A 1 91 ? -11.171 -18.678 4.456 1.00 93.50 91 PHE A O 1
ATOM 728 N N . ASP A 1 92 ? -11.384 -18.334 6.665 1.00 91.69 92 ASP A N 1
ATOM 729 C CA . ASP A 1 92 ? -12.843 -18.373 6.714 1.00 91.69 92 ASP A CA 1
ATOM 730 C C . ASP A 1 92 ? -13.410 -16.977 6.421 1.00 91.69 92 ASP A C 1
ATOM 732 O O . ASP A 1 92 ? -13.114 -16.018 7.137 1.00 91.69 92 ASP A O 1
ATOM 736 N N . ASP A 1 93 ? -14.230 -16.868 5.375 1.00 86.00 93 ASP A N 1
ATOM 737 C CA . ASP A 1 93 ? -14.799 -15.593 4.919 1.00 86.00 93 ASP A CA 1
ATOM 738 C C . ASP A 1 93 ? -15.742 -14.965 5.953 1.00 86.00 93 ASP A C 1
ATOM 740 O O . ASP A 1 93 ? -15.959 -13.759 5.941 1.00 86.00 93 ASP A O 1
ATOM 744 N N . SER A 1 94 ? -16.278 -15.758 6.887 1.00 88.44 94 SER A N 1
ATOM 745 C CA . SER A 1 94 ? -17.129 -15.237 7.961 1.00 88.44 94 SER A CA 1
ATOM 746 C C . SER A 1 94 ? -16.352 -14.516 9.067 1.00 88.44 94 SER A C 1
ATOM 748 O O . SER A 1 94 ? -16.958 -13.841 9.901 1.00 88.44 94 SER A O 1
ATOM 750 N N . GLN A 1 95 ? -15.021 -14.648 9.091 1.00 91.81 95 GLN A N 1
ATOM 751 C CA . GLN A 1 95 ? -14.180 -14.114 10.162 1.00 91.81 95 GLN A CA 1
ATOM 752 C C . GLN A 1 95 ? -13.563 -12.757 9.839 1.00 91.81 95 GLN A C 1
ATOM 754 O O . GLN A 1 95 ? -13.129 -12.083 10.768 1.00 91.81 95 GLN A O 1
ATOM 759 N N . TYR A 1 96 ? -13.513 -12.347 8.569 1.00 94.62 96 TYR A N 1
ATOM 760 C CA . TYR A 1 96 ? -12.832 -11.121 8.156 1.00 94.62 96 TYR A CA 1
ATOM 761 C C . TYR A 1 96 ? -13.603 -10.362 7.082 1.00 94.62 96 TYR A C 1
ATOM 763 O O . TYR A 1 96 ? -14.206 -10.961 6.201 1.00 94.62 96 TYR A O 1
ATOM 771 N N . ALA A 1 97 ? -13.510 -9.033 7.117 1.00 96.06 97 ALA A N 1
ATOM 772 C CA . ALA A 1 97 ? -14.011 -8.154 6.067 1.00 96.06 97 ALA A CA 1
ATOM 773 C C . ALA A 1 97 ? -12.936 -7.951 4.975 1.00 96.06 97 ALA A C 1
ATOM 775 O O . ALA A 1 97 ? -11.936 -7.268 5.247 1.00 96.06 97 ALA A O 1
ATOM 776 N N . PRO A 1 98 ? -13.077 -8.531 3.765 1.00 96.88 98 PRO A N 1
ATOM 777 C CA . PRO A 1 98 ? -12.091 -8.380 2.701 1.00 96.88 98 PRO A CA 1
ATOM 778 C C . PRO A 1 98 ? -12.055 -6.966 2.105 1.00 96.88 98 PRO A C 1
ATOM 780 O O . PRO A 1 98 ? -13.077 -6.372 1.768 1.00 96.88 98 PRO A O 1
ATOM 783 N N . VAL A 1 99 ? -10.839 -6.461 1.898 1.00 98.06 99 VAL A N 1
ATOM 784 C CA . VAL A 1 99 ? -10.523 -5.251 1.133 1.00 98.06 99 VAL A CA 1
ATOM 785 C C . VAL A 1 99 ? -9.527 -5.638 0.047 1.00 98.06 99 VAL A C 1
ATOM 787 O O . VAL A 1 99 ? -8.361 -5.918 0.325 1.00 98.06 99 VAL A O 1
ATOM 790 N N . VAL A 1 100 ? -9.995 -5.684 -1.197 1.00 98.31 100 VAL A N 1
ATOM 791 C CA . VAL A 1 100 ? -9.256 -6.276 -2.315 1.00 98.31 100 VAL A CA 1
ATOM 792 C C . VAL A 1 100 ? -8.617 -5.200 -3.181 1.00 98.31 100 VAL A C 1
ATOM 794 O O . VAL A 1 100 ? -9.261 -4.237 -3.601 1.00 98.31 100 VAL A O 1
ATOM 797 N N . PHE A 1 101 ? -7.348 -5.412 -3.506 1.00 98.25 101 PHE A N 1
ATOM 798 C CA . PHE A 1 101 ? -6.620 -4.678 -4.527 1.00 98.25 101 PHE A CA 1
ATOM 799 C C . PHE A 1 101 ? -6.299 -5.597 -5.693 1.00 98.25 101 PHE A C 1
ATOM 801 O O . PHE A 1 101 ? -5.858 -6.725 -5.490 1.00 98.25 101 PHE A O 1
ATOM 808 N N . VAL A 1 102 ? -6.457 -5.093 -6.913 1.00 97.50 102 VAL A N 1
ATOM 809 C CA . VAL A 1 102 ? -6.086 -5.806 -8.138 1.00 97.50 102 VAL A CA 1
ATOM 810 C C . VAL A 1 102 ? -5.142 -4.932 -8.939 1.00 97.50 102 VAL A C 1
ATOM 812 O O . VAL A 1 102 ? -5.485 -3.804 -9.296 1.00 97.50 102 VAL A O 1
ATOM 815 N N . ASP A 1 103 ? -3.942 -5.450 -9.184 1.00 96.19 103 ASP A N 1
ATOM 816 C CA . ASP A 1 103 ? -2.848 -4.766 -9.870 1.00 96.19 103 ASP A CA 1
ATOM 817 C C . ASP A 1 103 ? -2.601 -3.342 -9.329 1.00 96.19 103 ASP A C 1
ATOM 819 O O . ASP A 1 103 ? -2.488 -2.361 -10.068 1.00 96.19 103 ASP A O 1
ATOM 823 N N . GLY A 1 104 ? -2.578 -3.225 -7.999 1.00 95.12 104 GLY A N 1
ATOM 824 C CA . GLY A 1 104 ? -2.328 -1.973 -7.290 1.00 95.12 104 GLY A CA 1
ATOM 825 C C . GLY A 1 104 ? -3.510 -0.998 -7.239 1.00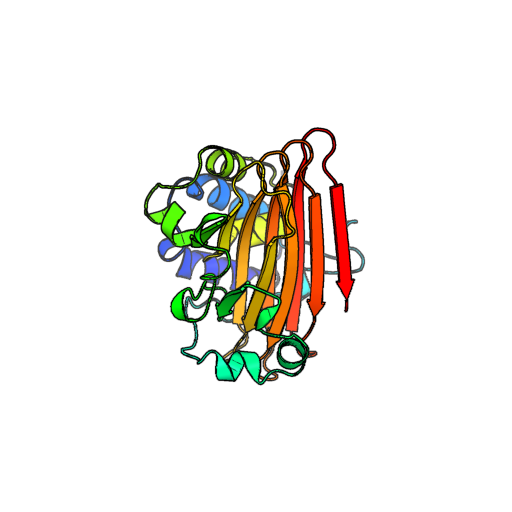 95.12 104 GLY A C 1
ATOM 826 O O . GLY A 1 104 ? -3.322 0.112 -6.746 1.00 95.12 104 GLY A O 1
ATOM 827 N N . LYS A 1 105 ? -4.715 -1.360 -7.704 1.00 96.06 105 LYS A N 1
ATOM 828 C CA . LYS A 1 105 ? -5.934 -0.534 -7.570 1.00 96.06 105 LYS A CA 1
ATOM 829 C C . LYS A 1 105 ? -6.913 -1.112 -6.564 1.00 96.06 105 LYS A C 1
ATOM 831 O O . LYS A 1 105 ? -7.148 -2.318 -6.581 1.00 96.06 105 LYS A O 1
ATOM 836 N N . LEU A 1 106 ? -7.526 -0.260 -5.744 1.00 97.75 106 LEU A N 1
ATOM 837 C CA . LEU A 1 106 ? -8.595 -0.680 -4.839 1.00 97.75 106 LEU A CA 1
ATOM 838 C C . LEU A 1 106 ? -9.838 -1.104 -5.644 1.00 97.75 106 LEU A C 1
ATOM 840 O O . LEU A 1 106 ? -10.314 -0.360 -6.502 1.00 97.75 106 LEU A O 1
ATOM 844 N N . ARG A 1 107 ? -10.380 -2.293 -5.360 1.00 97.25 107 ARG A N 1
ATOM 845 C CA . ARG A 1 107 ? -11.595 -2.844 -5.982 1.00 97.25 107 ARG A CA 1
ATOM 846 C C . ARG A 1 107 ? -12.699 -2.973 -4.942 1.00 97.25 107 ARG A C 1
ATOM 848 O O . ARG A 1 107 ? -12.899 -4.034 -4.352 1.00 97.25 107 ARG A O 1
ATOM 855 N N . LEU A 1 108 ? -13.416 -1.872 -4.707 1.00 94.62 108 LEU A N 1
ATOM 856 C CA . LEU A 1 108 ? -14.545 -1.841 -3.767 1.00 94.62 108 LEU A CA 1
ATOM 857 C C . LEU A 1 108 ? -15.666 -2.811 -4.164 1.00 94.62 108 LEU A C 1
ATOM 859 O O . LEU A 1 108 ? -16.340 -3.354 -3.303 1.00 94.62 108 LEU A O 1
ATOM 863 N N . ASP A 1 109 ? -15.823 -3.084 -5.456 1.0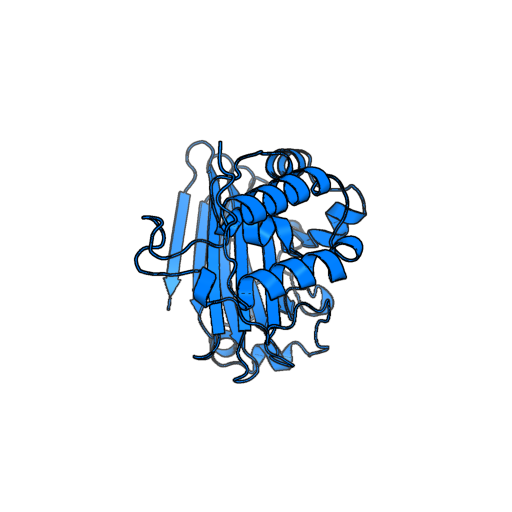0 95.62 109 ASP A N 1
ATOM 864 C CA . ASP A 1 109 ? -16.754 -4.079 -5.988 1.00 95.62 109 ASP A CA 1
ATOM 865 C C . ASP A 1 109 ? -16.350 -5.536 -5.693 1.00 95.62 109 ASP A C 1
ATOM 867 O O . ASP A 1 109 ? -17.184 -6.429 -5.806 1.00 95.62 109 ASP A O 1
ATOM 871 N N . LEU A 1 110 ? -15.097 -5.776 -5.286 1.00 97.06 110 LEU A N 1
ATOM 872 C CA . LEU A 1 110 ? -14.602 -7.061 -4.776 1.00 97.06 110 LEU A CA 1
ATOM 873 C C . LEU A 1 110 ? -14.395 -7.050 -3.249 1.00 97.06 110 LEU A C 1
ATOM 875 O O . LEU A 1 110 ? -13.887 -8.022 -2.697 1.00 97.06 110 LEU A O 1
ATOM 879 N N . SER A 1 111 ? -14.735 -5.949 -2.570 1.00 96.38 111 SER A N 1
ATOM 880 C CA . SER A 1 111 ? -14.487 -5.750 -1.138 1.00 96.38 111 SER A CA 1
ATOM 881 C C . SER A 1 111 ? -15.801 -5.776 -0.357 1.00 96.38 111 SER A C 1
ATOM 883 O O . SER A 1 111 ? -16.543 -4.793 -0.355 1.00 96.38 111 SER A O 1
ATOM 885 N N . ASP A 1 112 ? -16.093 -6.882 0.327 1.00 94.31 112 ASP A N 1
ATOM 886 C CA . ASP A 1 112 ? -17.256 -6.974 1.216 1.00 94.31 112 ASP A CA 1
ATOM 887 C C . ASP A 1 112 ? -16.901 -6.518 2.636 1.00 94.31 112 ASP A C 1
ATOM 889 O O . ASP A 1 112 ? -16.416 -7.277 3.472 1.00 94.31 112 ASP A O 1
ATOM 893 N N . ILE A 1 113 ? -17.168 -5.245 2.918 1.00 93.25 113 ILE A N 1
ATOM 894 C CA . ILE A 1 113 ? -16.991 -4.658 4.252 1.00 93.25 113 ILE A CA 1
ATOM 895 C C . ILE A 1 113 ? -18.314 -4.473 5.004 1.00 93.25 113 ILE A C 1
ATOM 897 O O . ILE A 1 113 ? -18.361 -3.747 5.999 1.00 93.25 113 ILE A O 1
ATOM 901 N N . SER A 1 114 ? -19.400 -5.103 4.546 1.00 92.00 114 SER A N 1
ATOM 902 C CA . SER A 1 114 ? -20.750 -4.896 5.090 1.00 92.00 114 SER A CA 1
ATOM 903 C C . SER A 1 114 ? -20.842 -5.180 6.594 1.00 92.00 114 SER A C 1
ATOM 905 O O . SER A 1 114 ? -21.501 -4.437 7.319 1.00 92.00 114 SER A O 1
ATOM 907 N N . ALA A 1 115 ? -20.103 -6.176 7.090 1.00 89.81 115 ALA A N 1
ATOM 908 C CA . ALA A 1 115 ? -20.066 -6.545 8.507 1.00 89.81 115 ALA A CA 1
ATOM 909 C C . ALA A 1 115 ? -19.465 -5.463 9.433 1.00 89.81 115 ALA A C 1
ATOM 911 O O . ALA A 1 115 ? -19.687 -5.488 10.646 1.00 89.81 115 ALA A O 1
ATOM 912 N N . VAL A 1 116 ? -18.699 -4.514 8.885 1.00 91.19 116 VAL A N 1
ATOM 913 C CA . VAL A 1 116 ? -17.961 -3.488 9.648 1.00 91.19 116 VAL A CA 1
ATOM 914 C C . VAL A 1 116 ? -18.222 -2.057 9.160 1.00 91.19 116 VAL A C 1
ATOM 916 O O . VAL A 1 116 ? -17.640 -1.114 9.698 1.00 91.19 116 VAL A O 1
ATOM 919 N N . VAL A 1 117 ? -19.122 -1.872 8.188 1.00 92.38 117 VAL A N 1
ATOM 920 C CA . VAL A 1 117 ? -19.348 -0.598 7.477 1.00 92.38 117 VAL A CA 1
ATOM 921 C C . VAL A 1 117 ? -19.738 0.568 8.393 1.00 92.38 117 VAL A C 1
ATOM 923 O O . VAL A 1 117 ? -19.372 1.711 8.138 1.00 92.38 117 VAL A O 1
ATOM 926 N N . ASP A 1 118 ? -20.416 0.298 9.511 1.00 92.81 118 ASP A N 1
ATOM 927 C CA . ASP A 1 118 ? -20.808 1.345 10.463 1.00 92.81 118 ASP A CA 1
ATOM 928 C C . ASP A 1 118 ? -19.631 1.860 11.313 1.00 92.81 118 ASP A C 1
ATOM 930 O O . ASP A 1 118 ? -19.697 2.955 11.890 1.00 92.81 118 ASP A O 1
ATOM 934 N N . LYS A 1 119 ? -18.542 1.088 11.383 1.00 95.38 119 LYS A N 1
ATOM 935 C CA . LYS A 1 119 ? -17.400 1.293 12.290 1.00 95.38 119 LYS A CA 1
ATOM 936 C C . LYS A 1 119 ? -16.154 1.780 11.557 1.00 95.38 119 LYS A C 1
ATOM 938 O O . LYS A 1 119 ? -15.328 2.468 12.158 1.00 95.38 119 LYS A O 1
ATOM 943 N N . ILE A 1 120 ? -16.037 1.460 10.269 1.00 95.56 120 ILE A N 1
ATOM 944 C CA . ILE A 1 120 ? -14.881 1.813 9.447 1.00 95.56 120 ILE A CA 1
ATOM 945 C C . ILE A 1 120 ? -15.277 2.665 8.243 1.00 95.56 120 ILE A C 1
ATOM 947 O O . ILE A 1 120 ? -16.396 2.595 7.747 1.00 95.56 120 ILE A O 1
ATOM 951 N N . ASN A 1 121 ? -14.325 3.439 7.738 1.00 94.94 121 ASN A N 1
ATOM 952 C CA . ASN A 1 121 ? -14.389 4.038 6.415 1.00 94.94 121 ASN A CA 1
ATOM 953 C C . ASN A 1 121 ? -13.205 3.540 5.583 1.00 94.94 121 ASN A C 1
ATOM 955 O O . ASN A 1 121 ? -12.066 3.604 6.041 1.00 94.94 121 ASN A O 1
ATOM 959 N N . VAL A 1 122 ? -13.485 3.076 4.368 1.00 96.12 122 VAL A N 1
ATOM 960 C CA . VAL A 1 122 ? -12.508 2.578 3.392 1.00 96.12 122 VAL A CA 1
ATOM 961 C C . VAL A 1 122 ? -12.656 3.437 2.147 1.00 96.12 122 VAL A C 1
ATOM 963 O O . VAL A 1 122 ? -13.744 3.552 1.587 1.00 96.12 122 VAL A O 1
ATOM 966 N N . SER A 1 123 ? -11.582 4.088 1.717 1.00 96.38 123 SER A N 1
ATOM 967 C CA . SER A 1 123 ? -11.615 4.968 0.545 1.00 96.38 123 SER A CA 1
ATOM 968 C C . SER A 1 123 ? -10.342 4.845 -0.282 1.00 96.38 123 SER A C 1
ATOM 970 O O . SER A 1 123 ? -9.253 4.674 0.273 1.00 96.38 123 SER A O 1
ATOM 972 N N . SER A 1 124 ? -10.468 4.978 -1.606 1.00 96.81 124 SER A N 1
ATOM 973 C CA . SER A 1 124 ? -9.308 5.067 -2.495 1.00 96.81 124 SER A CA 1
ATOM 974 C C . SER A 1 124 ? -8.511 6.329 -2.176 1.00 96.81 124 SER A C 1
ATOM 976 O O . SER A 1 124 ? -9.040 7.446 -2.142 1.00 96.81 124 SER A O 1
ATOM 978 N N . LEU A 1 125 ? -7.208 6.153 -1.964 1.00 96.00 125 LEU A N 1
ATOM 979 C CA . LEU A 1 125 ? -6.301 7.278 -1.771 1.00 96.00 125 LEU A CA 1
ATOM 980 C C . LEU A 1 125 ? -6.237 8.151 -3.032 1.00 96.00 125 LEU A C 1
ATOM 982 O O . LEU A 1 125 ? -6.192 9.380 -2.926 1.00 96.00 125 LEU A O 1
ATOM 986 N N . ALA A 1 126 ? -6.243 7.533 -4.216 1.00 94.75 126 ALA A N 1
ATOM 987 C CA . ALA A 1 126 ? -6.229 8.257 -5.480 1.00 94.75 126 ALA A CA 1
ATOM 988 C C . ALA A 1 126 ? -7.469 9.143 -5.640 1.00 94.75 126 ALA A C 1
ATOM 990 O O . ALA A 1 126 ? -7.332 10.326 -5.951 1.00 94.75 126 ALA A O 1
ATOM 991 N N . GLU A 1 127 ? -8.659 8.604 -5.366 1.00 93.94 127 GLU A N 1
ATOM 992 C CA . GLU A 1 127 ? -9.921 9.345 -5.471 1.00 93.94 127 GLU A CA 1
ATOM 993 C C . GLU A 1 127 ? -10.003 10.497 -4.467 1.00 93.94 127 GLU A C 1
ATOM 995 O O . GLU A 1 127 ? -10.384 11.612 -4.835 1.00 93.94 127 GLU A O 1
ATOM 1000 N N . LEU A 1 128 ? -9.608 10.272 -3.209 1.00 94.50 128 LEU A N 1
ATOM 1001 C CA . LEU A 1 128 ? -9.575 11.333 -2.199 1.00 94.50 128 LEU A CA 1
ATOM 1002 C C . LEU A 1 128 ? -8.597 12.450 -2.575 1.00 94.50 128 LEU A C 1
ATOM 1004 O O . LEU A 1 128 ? -8.905 13.624 -2.374 1.00 94.50 128 LEU A O 1
ATOM 1008 N N . THR A 1 129 ? -7.449 12.101 -3.156 1.00 92.38 129 THR A N 1
ATOM 1009 C CA . THR A 1 129 ? -6.457 13.083 -3.617 1.00 92.38 129 THR A CA 1
ATOM 1010 C C . THR A 1 129 ? -6.997 13.885 -4.800 1.00 92.38 129 THR A C 1
ATOM 1012 O O . THR A 1 129 ? -7.035 15.111 -4.743 1.00 92.38 129 THR A O 1
ATOM 1015 N N . ALA A 1 130 ? -7.510 13.205 -5.830 1.00 90.00 130 ALA A N 1
ATOM 1016 C CA . ALA A 1 130 ? -8.037 13.840 -7.039 1.00 90.00 130 ALA A CA 1
ATOM 1017 C C . ALA A 1 130 ? -9.272 14.718 -6.772 1.00 90.00 130 ALA A C 1
ATOM 1019 O O . ALA A 1 130 ? -9.498 15.706 -7.469 1.00 90.00 130 ALA A O 1
ATOM 1020 N N . SER A 1 131 ? -10.068 14.373 -5.756 1.00 90.88 131 SER A N 1
ATOM 1021 C CA . SER A 1 131 ? -11.250 15.140 -5.347 1.00 90.88 131 SER A CA 1
ATOM 1022 C C . SER A 1 131 ? -10.975 16.200 -4.275 1.00 90.88 131 SER A C 1
ATOM 1024 O O . SER A 1 131 ? -11.919 16.858 -3.836 1.00 90.88 131 SER A O 1
ATOM 1026 N N . ASN A 1 132 ? -9.713 16.392 -3.868 1.00 87.94 132 ASN A N 1
ATOM 1027 C CA . ASN A 1 132 ? -9.304 17.315 -2.804 1.00 87.94 132 ASN A CA 1
ATOM 1028 C C . ASN A 1 132 ? -10.053 17.082 -1.474 1.00 87.94 132 ASN A C 1
ATOM 1030 O O . ASN A 1 132 ? -10.526 18.012 -0.819 1.00 87.94 132 ASN A O 1
ATOM 1034 N N . LYS A 1 133 ? -10.209 15.807 -1.106 1.00 90.62 133 LYS A N 1
ATOM 1035 C CA . LYS A 1 133 ? -10.896 15.331 0.106 1.00 90.62 133 LYS A CA 1
ATOM 1036 C C . LYS A 1 133 ? -9.967 14.556 1.039 1.00 90.62 133 LYS A C 1
ATOM 1038 O O . LYS A 1 133 ? -10.436 13.803 1.891 1.00 90.62 133 LYS A O 1
ATOM 1043 N N . LEU A 1 134 ? -8.652 14.710 0.884 1.00 89.00 134 LEU A N 1
ATOM 1044 C CA . LEU A 1 134 ? -7.702 14.122 1.821 1.00 89.00 134 LEU A CA 1
ATOM 1045 C C . LEU A 1 134 ? -7.941 14.682 3.233 1.00 89.00 134 LEU A C 1
ATOM 1047 O O . LEU A 1 134 ? -8.062 15.898 3.399 1.00 89.00 134 LEU A O 1
ATOM 1051 N N . PRO A 1 135 ? -7.967 13.830 4.273 1.00 86.12 135 PRO A N 1
ATOM 1052 C CA . PRO A 1 135 ? -7.923 14.304 5.648 1.00 86.12 135 PRO A CA 1
ATOM 1053 C C . PRO A 1 135 ? -6.693 15.198 5.869 1.00 86.12 135 PRO A C 1
ATOM 1055 O O . PRO A 1 135 ? -5.589 14.866 5.431 1.00 86.12 135 PRO A O 1
ATOM 1058 N N . ALA A 1 136 ? -6.856 16.310 6.590 1.00 83.81 136 ALA A N 1
ATOM 1059 C CA . ALA A 1 136 ? -5.787 17.296 6.796 1.00 83.81 136 ALA A CA 1
ATOM 1060 C C . ALA A 1 136 ? -4.516 16.702 7.443 1.00 83.81 136 ALA A C 1
ATOM 1062 O O . ALA A 1 136 ? -3.389 17.091 7.119 1.00 83.81 136 ALA A O 1
ATOM 1063 N N . SER A 1 137 ? -4.689 15.715 8.328 1.00 79.69 137 SER A N 1
ATOM 1064 C CA . SER A 1 137 ? -3.590 14.953 8.933 1.00 79.69 137 SER A CA 1
ATOM 1065 C C . SER A 1 137 ? -2.752 14.208 7.885 1.00 79.69 137 SER A C 1
ATOM 1067 O O . SER A 1 137 ? -1.524 14.167 7.991 1.00 79.69 137 SER A O 1
ATOM 1069 N N . LEU A 1 138 ? -3.389 13.676 6.838 1.00 83.50 138 LEU A N 1
ATOM 1070 C CA . LEU A 1 138 ? -2.717 12.982 5.739 1.00 83.50 138 LEU A CA 1
ATOM 1071 C C . LEU A 1 138 ? -2.058 13.955 4.767 1.00 83.50 138 LEU A C 1
ATOM 1073 O O . LEU A 1 138 ? -0.914 13.726 4.375 1.00 83.50 138 LEU A O 1
ATOM 1077 N N . ALA A 1 139 ? -2.723 15.065 4.436 1.00 79.69 139 ALA A N 1
ATOM 1078 C CA . ALA A 1 139 ? -2.137 16.128 3.615 1.00 79.69 139 ALA A CA 1
ATOM 1079 C C . ALA A 1 139 ? -0.817 16.641 4.226 1.00 79.69 139 ALA A C 1
ATOM 1081 O O . ALA A 1 139 ? 0.188 16.796 3.533 1.00 79.69 139 ALA A O 1
ATOM 1082 N N . THR A 1 140 ? -0.774 16.781 5.555 1.00 78.50 140 THR A N 1
ATOM 1083 C CA . THR A 1 140 ? 0.447 17.156 6.285 1.00 78.50 140 THR A CA 1
ATOM 1084 C C . THR A 1 140 ? 1.546 16.094 6.168 1.00 78.50 140 THR A C 1
ATOM 1086 O O . THR A 1 140 ? 2.713 16.437 5.995 1.00 78.50 140 THR A O 1
ATOM 1089 N N . ASN A 1 141 ? 1.204 14.801 6.230 1.00 78.44 141 ASN A N 1
ATOM 1090 C CA . ASN A 1 141 ? 2.169 13.716 6.013 1.00 78.44 141 ASN A CA 1
ATOM 1091 C C . ASN A 1 141 ? 2.735 13.750 4.579 1.00 78.44 141 ASN A C 1
ATOM 1093 O O . ASN A 1 141 ? 3.950 13.653 4.396 1.00 78.44 141 ASN A O 1
ATOM 1097 N N . PHE A 1 142 ? 1.885 13.970 3.571 1.00 74.69 142 PHE A N 1
ATOM 1098 C CA . PHE A 1 142 ? 2.338 14.134 2.189 1.00 74.69 142 PHE A CA 1
ATOM 1099 C C . PHE A 1 142 ? 3.292 15.307 2.019 1.00 74.69 142 PHE A C 1
ATOM 1101 O O . PHE A 1 142 ? 4.242 15.171 1.255 1.00 74.69 142 PHE A O 1
ATOM 1108 N N . ALA A 1 143 ? 3.067 16.410 2.730 1.00 72.94 143 ALA A N 1
ATOM 1109 C CA . ALA A 1 143 ? 3.904 17.601 2.668 1.00 72.94 143 ALA A CA 1
ATOM 1110 C C . ALA A 1 143 ? 5.253 17.464 3.399 1.00 72.94 143 ALA A C 1
ATOM 1112 O O . ALA A 1 143 ? 6.098 18.346 3.253 1.00 72.94 143 ALA A O 1
ATOM 1113 N N . LYS A 1 144 ? 5.482 16.386 4.168 1.00 73.25 144 LYS A N 1
ATOM 1114 C CA . LYS A 1 144 ? 6.783 16.143 4.809 1.00 73.25 144 LYS A CA 1
ATOM 1115 C C . LYS A 1 144 ? 7.875 16.000 3.752 1.00 73.25 144 LYS A C 1
ATOM 1117 O O . LYS A 1 144 ? 7.727 15.245 2.792 1.00 73.25 144 LYS A O 1
ATOM 1122 N N . ASP A 1 145 ? 8.990 16.676 3.989 1.00 65.69 145 ASP A N 1
ATOM 1123 C CA . ASP A 1 145 ? 10.188 16.676 3.152 1.00 65.69 145 ASP A CA 1
ATOM 1124 C C . ASP A 1 145 ? 11.209 15.608 3.574 1.00 65.69 145 ASP A C 1
ATOM 1126 O O . ASP A 1 145 ? 12.392 15.725 3.238 1.00 65.69 145 ASP A O 1
ATOM 1130 N N . ASP A 1 146 ? 10.771 14.562 4.291 1.00 65.44 146 ASP A N 1
ATOM 1131 C CA . ASP A 1 146 ? 11.631 13.453 4.714 1.00 65.44 146 ASP A CA 1
ATOM 1132 C C . ASP A 1 146 ? 12.003 12.561 3.522 1.00 65.44 146 ASP A C 1
ATOM 1134 O O . ASP A 1 146 ? 11.557 11.428 3.344 1.00 65.44 146 ASP A O 1
ATOM 1138 N N . ASN A 1 147 ? 12.853 13.116 2.671 1.00 67.56 147 ASN A N 1
ATOM 1139 C CA . ASN A 1 147 ? 13.319 12.508 1.443 1.00 67.56 147 ASN A CA 1
ATOM 1140 C C . ASN A 1 147 ? 14.502 11.569 1.710 1.00 67.56 147 ASN A C 1
ATOM 1142 O O . ASN A 1 147 ? 15.197 11.205 0.771 1.00 67.56 147 ASN A O 1
ATOM 1146 N N . GLN A 1 148 ? 14.803 11.178 2.952 1.00 79.69 148 GLN A N 1
ATOM 1147 C CA . GLN A 1 148 ? 16.023 10.411 3.236 1.00 79.69 148 GLN A CA 1
ATOM 1148 C C . GLN A 1 148 ? 15.862 8.898 3.039 1.00 79.69 148 GLN A C 1
ATOM 1150 O O . GLN A 1 148 ? 16.854 8.166 3.047 1.00 79.69 148 GLN A O 1
ATOM 1155 N N . ASN A 1 149 ? 14.640 8.406 2.809 1.00 89.00 149 ASN A N 1
ATOM 1156 C CA . ASN A 1 149 ? 14.391 6.984 2.602 1.00 89.00 149 ASN A CA 1
ATOM 1157 C C . ASN A 1 149 ? 14.121 6.631 1.130 1.00 89.00 149 ASN A C 1
ATOM 1159 O O . ASN A 1 149 ? 13.212 7.162 0.498 1.00 89.00 149 ASN A O 1
ATOM 1163 N N . ALA A 1 150 ? 14.882 5.681 0.580 1.00 92.06 150 ALA A N 1
ATOM 1164 C CA . ALA A 1 150 ? 14.742 5.289 -0.823 1.00 92.06 150 ALA A CA 1
ATOM 1165 C C . ALA A 1 150 ? 13.380 4.647 -1.155 1.00 92.06 150 ALA A C 1
ATOM 1167 O O . ALA A 1 150 ? 12.833 4.945 -2.212 1.00 92.06 150 ALA A O 1
ATOM 1168 N N . ILE A 1 151 ? 12.818 3.807 -0.277 1.00 92.38 151 ILE A N 1
ATOM 1169 C CA . ILE A 1 151 ? 11.515 3.152 -0.509 1.00 92.38 151 ILE A CA 1
ATOM 1170 C C . ILE A 1 151 ? 10.378 4.180 -0.431 1.00 92.38 151 ILE A C 1
ATOM 1172 O O . ILE A 1 151 ? 9.483 4.176 -1.278 1.00 92.38 151 ILE A O 1
ATOM 1176 N N . ASP A 1 152 ? 10.435 5.107 0.532 1.00 92.62 152 ASP A N 1
ATOM 1177 C CA . ASP A 1 152 ? 9.453 6.196 0.610 1.00 92.62 152 ASP A CA 1
ATOM 1178 C C . ASP A 1 152 ? 9.492 7.066 -0.653 1.00 92.62 152 ASP A C 1
ATOM 1180 O O . ASP A 1 152 ? 8.458 7.268 -1.282 1.00 92.62 152 ASP A O 1
ATOM 1184 N N . ASN A 1 153 ? 10.676 7.490 -1.111 1.00 94.12 153 ASN A N 1
ATOM 1185 C CA . ASN A 1 153 ? 10.785 8.260 -2.353 1.00 94.12 153 ASN A CA 1
ATOM 1186 C C . ASN A 1 153 ? 10.277 7.484 -3.578 1.00 94.12 153 ASN A C 1
ATOM 1188 O O . ASN A 1 153 ? 9.563 8.052 -4.400 1.00 94.12 153 ASN A O 1
ATOM 1192 N N . LEU A 1 154 ? 10.601 6.191 -3.704 1.00 96.12 154 LEU A N 1
ATOM 1193 C CA . LEU A 1 154 ? 10.113 5.352 -4.806 1.00 96.12 154 LEU A CA 1
ATOM 1194 C C . LEU A 1 154 ? 8.581 5.319 -4.853 1.00 96.12 154 LEU A C 1
ATOM 1196 O O . LEU A 1 154 ? 7.990 5.540 -5.911 1.00 96.12 154 LEU A O 1
ATOM 1200 N N . THR A 1 155 ? 7.935 5.109 -3.703 1.00 94.94 155 THR A N 1
ATOM 1201 C CA . THR A 1 155 ? 6.468 5.121 -3.625 1.00 94.94 155 THR A CA 1
ATOM 1202 C C . THR A 1 155 ? 5.894 6.525 -3.813 1.00 94.94 155 THR A C 1
ATOM 1204 O O . THR A 1 155 ? 4.912 6.662 -4.530 1.00 94.94 155 THR A O 1
ATOM 1207 N N . ARG A 1 156 ? 6.502 7.597 -3.279 1.00 93.81 156 ARG A N 1
ATOM 1208 C CA . ARG A 1 156 ? 6.069 8.993 -3.529 1.00 93.81 156 ARG A CA 1
ATOM 1209 C C . ARG A 1 156 ? 6.057 9.340 -5.015 1.00 93.81 156 ARG A C 1
ATOM 1211 O O . ARG A 1 156 ? 5.113 9.987 -5.472 1.00 93.81 156 ARG A O 1
ATOM 1218 N N . VAL A 1 157 ? 7.070 8.893 -5.761 1.00 95.69 157 VAL A N 1
ATOM 1219 C CA . VAL A 1 157 ? 7.160 9.142 -7.204 1.00 95.69 157 VAL A CA 1
ATOM 1220 C C . VAL A 1 157 ? 6.033 8.452 -7.960 1.00 95.69 157 VAL A C 1
ATOM 1222 O O . VAL A 1 157 ? 5.334 9.123 -8.711 1.00 95.69 157 VAL A O 1
ATOM 1225 N N . MET A 1 158 ? 5.840 7.147 -7.754 1.00 96.12 158 MET A N 1
ATOM 1226 C CA . MET A 1 158 ? 5.034 6.327 -8.668 1.00 96.12 158 MET A CA 1
ATOM 1227 C C . MET A 1 158 ? 3.690 5.848 -8.123 1.00 96.12 158 MET A C 1
ATOM 1229 O O . MET A 1 158 ? 2.985 5.155 -8.855 1.00 96.12 158 MET A O 1
ATOM 1233 N N . TRP A 1 159 ? 3.310 6.175 -6.881 1.00 95.19 159 TRP A N 1
ATOM 1234 C CA . TRP A 1 159 ? 2.059 5.643 -6.342 1.00 95.19 159 TRP A CA 1
ATOM 1235 C C . TRP A 1 159 ? 0.856 6.011 -7.212 1.00 95.19 159 TRP A C 1
ATOM 1237 O O . TRP A 1 159 ? 0.701 7.167 -7.624 1.00 95.19 159 TRP A O 1
ATOM 1247 N N . ARG A 1 160 ? 0.019 5.007 -7.487 1.00 93.50 160 ARG A N 1
ATOM 1248 C CA . ARG A 1 160 ? -1.175 5.147 -8.334 1.00 93.50 160 ARG A CA 1
ATOM 1249 C C . ARG A 1 160 ? -2.464 5.119 -7.547 1.00 93.50 160 ARG A C 1
ATOM 1251 O O . ARG A 1 160 ? -3.399 5.817 -7.911 1.00 93.50 160 ARG A O 1
ATOM 1258 N N . ASP A 1 161 ? -2.496 4.321 -6.494 1.00 96.12 161 ASP A N 1
ATOM 1259 C CA . ASP A 1 161 ? -3.625 4.218 -5.590 1.00 96.12 161 ASP A CA 1
ATOM 1260 C C . ASP A 1 161 ? -3.157 3.669 -4.240 1.00 96.12 161 ASP A C 1
ATOM 1262 O O . ASP A 1 161 ? -1.963 3.471 -3.978 1.00 96.12 161 ASP A O 1
ATOM 1266 N N . GLY A 1 162 ? -4.114 3.427 -3.367 1.00 96.44 162 GLY A N 1
ATOM 1267 C CA . GLY A 1 162 ? -3.927 2.873 -2.055 1.00 96.44 162 GLY A CA 1
ATOM 1268 C C . GLY A 1 162 ? -5.210 3.002 -1.259 1.00 96.44 162 GLY A C 1
ATOM 1269 O O . GLY A 1 162 ? -6.284 3.218 -1.814 1.00 96.44 162 GLY A O 1
ATOM 1270 N N . LEU A 1 163 ? -5.094 2.887 0.055 1.00 96.38 163 LEU A N 1
ATOM 1271 C CA . LEU A 1 163 ? -6.251 2.917 0.939 1.00 96.38 163 LEU A CA 1
ATOM 1272 C C . LEU A 1 163 ? -6.082 3.994 1.988 1.00 96.38 163 LEU A C 1
ATOM 1274 O O . LEU A 1 163 ? -5.011 4.136 2.564 1.00 96.38 163 LEU A O 1
ATOM 1278 N N . VAL A 1 164 ? -7.167 4.699 2.255 1.00 96.94 164 VAL A N 1
ATOM 1279 C CA . VAL A 1 164 ? -7.390 5.440 3.487 1.00 96.94 164 VAL A CA 1
ATOM 1280 C C . VAL A 1 164 ? -8.419 4.645 4.292 1.00 96.94 164 VAL A C 1
ATOM 1282 O O . VAL A 1 164 ? -9.595 4.620 3.933 1.00 96.94 164 VAL A O 1
ATOM 1285 N N . LEU A 1 165 ? -7.952 3.949 5.330 1.00 96.69 165 LEU A N 1
ATOM 1286 C CA . LEU A 1 165 ? -8.767 3.204 6.286 1.00 96.69 165 LEU A CA 1
ATOM 1287 C C . LEU A 1 165 ? -8.844 4.002 7.584 1.00 96.69 165 LEU A C 1
ATOM 1289 O O . LEU A 1 165 ? -7.821 4.230 8.227 1.00 96.69 165 LEU A O 1
ATOM 1293 N N . SER A 1 166 ? -10.048 4.392 7.983 1.00 95.69 166 SER A N 1
ATOM 1294 C CA . SER A 1 166 ? -10.311 5.032 9.274 1.00 95.69 166 SER A CA 1
ATOM 1295 C C . SER A 1 166 ? -11.220 4.151 10.112 1.00 95.69 166 SER A C 1
ATOM 1297 O O . SER A 1 166 ? -12.258 3.714 9.624 1.00 95.69 166 SER A O 1
ATOM 1299 N N . VAL A 1 167 ? -10.867 3.940 11.374 1.00 95.94 167 VAL A N 1
ATOM 1300 C CA . VAL A 1 167 ? -11.710 3.255 12.355 1.00 95.94 167 VAL A CA 1
ATOM 1301 C C . VAL A 1 167 ? -12.113 4.249 13.434 1.00 95.94 167 VAL A C 1
ATOM 1303 O O . VAL A 1 167 ? -11.244 4.882 14.037 1.00 95.94 167 VAL A O 1
ATOM 1306 N N . LYS A 1 168 ? -13.425 4.389 13.644 1.00 93.50 168 LYS A N 1
ATOM 1307 C CA . LYS A 1 168 ? -14.005 5.332 14.611 1.00 93.50 168 LYS A CA 1
ATOM 1308 C C . LYS A 1 168 ? -13.626 4.959 16.042 1.00 93.50 168 LYS A C 1
ATOM 1310 O O . LYS A 1 168 ? -13.417 3.786 16.329 1.00 93.50 168 LYS A O 1
ATOM 1315 N N . GLN A 1 169 ? -13.584 5.947 16.927 1.00 95.50 169 GLN A N 1
ATOM 1316 C CA . GLN A 1 169 ? -13.248 5.771 18.339 1.00 95.50 169 GLN A CA 1
ATOM 1317 C C . GLN A 1 169 ? -14.198 4.820 19.086 1.00 95.50 169 GLN A C 1
ATOM 1319 O O . GLN A 1 169 ? -15.340 4.599 18.681 1.00 95.50 169 GLN A O 1
ATOM 1324 N N . ASP A 1 170 ? -13.723 4.323 20.229 1.00 95.12 170 ASP A N 1
ATOM 1325 C CA . ASP A 1 170 ? -14.486 3.543 21.212 1.00 95.12 170 ASP A CA 1
ATOM 1326 C C . ASP A 1 170 ? -15.052 2.208 20.685 1.00 95.12 170 ASP A C 1
ATOM 1328 O O . ASP A 1 170 ? -16.069 1.702 21.168 1.00 95.12 170 ASP A O 1
ATOM 1332 N N . ILE A 1 171 ? -14.350 1.587 19.731 1.00 93.06 171 ILE A N 1
ATOM 1333 C CA . ILE A 1 171 ? -14.639 0.230 19.251 1.00 93.06 171 ILE A CA 1
ATOM 1334 C C . ILE A 1 171 ? -13.781 -0.784 20.017 1.00 93.06 171 ILE A C 1
ATOM 1336 O O . ILE A 1 171 ? -12.638 -1.063 19.657 1.00 93.06 171 ILE A O 1
ATOM 1340 N N . ALA A 1 172 ? -14.342 -1.326 21.101 1.00 87.94 172 ALA A N 1
ATOM 1341 C CA . ALA A 1 172 ? -13.646 -2.266 21.986 1.00 87.94 172 ALA A CA 1
ATOM 1342 C C . ALA A 1 172 ? -13.623 -3.719 21.471 1.00 87.94 172 ALA A C 1
ATOM 1344 O O . ALA A 1 172 ? -12.760 -4.507 21.870 1.00 87.94 172 ALA A O 1
ATOM 1345 N N . GLU A 1 173 ? -14.586 -4.090 20.626 1.00 93.00 173 GLU A N 1
ATOM 1346 C CA . GLU A 1 173 ? -14.569 -5.374 19.924 1.00 93.00 173 GLU A CA 1
ATOM 1347 C C . GLU A 1 173 ? -13.487 -5.369 18.843 1.00 93.00 173 GLU A C 1
ATOM 1349 O O . GLU A 1 173 ? -13.170 -4.327 18.277 1.00 93.00 173 GLU A O 1
ATOM 1354 N N . ASP A 1 174 ? -12.900 -6.532 18.577 1.00 94.38 174 ASP A N 1
ATOM 1355 C CA . ASP A 1 174 ? -11.859 -6.624 17.560 1.00 94.38 174 ASP A CA 1
ATOM 1356 C C . ASP A 1 174 ? -12.476 -6.536 16.162 1.00 94.38 174 ASP A C 1
ATOM 1358 O O . ASP A 1 174 ? -13.382 -7.306 15.847 1.00 94.38 174 ASP A O 1
ATOM 1362 N N . LEU A 1 175 ? -11.994 -5.602 15.338 1.00 95.38 175 LEU A N 1
ATOM 1363 C CA . LEU A 1 175 ? -12.419 -5.455 13.946 1.00 95.38 175 LEU A CA 1
ATOM 1364 C C . LEU A 1 175 ? -11.491 -6.224 13.002 1.00 95.38 175 LEU A C 1
ATOM 1366 O O . LEU A 1 175 ? -10.344 -5.805 12.830 1.00 95.38 175 LEU A O 1
ATOM 1370 N N . PRO A 1 176 ? -11.967 -7.306 12.361 1.00 95.12 176 PRO A N 1
ATOM 1371 C CA . PRO A 1 176 ? -11.138 -8.131 11.500 1.00 95.12 176 PRO A CA 1
ATOM 1372 C C . PRO A 1 176 ? -11.200 -7.641 10.047 1.00 95.12 176 PRO A C 1
ATOM 1374 O O . PRO A 1 176 ? -12.231 -7.734 9.381 1.00 95.12 176 PRO A O 1
ATOM 1377 N N . ILE A 1 177 ? -10.087 -7.129 9.533 1.00 97.44 177 ILE A N 1
ATOM 1378 C CA . ILE A 1 177 ? -9.966 -6.595 8.172 1.00 97.44 177 ILE A CA 1
ATOM 1379 C C . ILE A 1 177 ? -8.943 -7.434 7.414 1.00 97.44 177 ILE A C 1
ATOM 1381 O O . ILE A 1 177 ? -7.820 -7.615 7.881 1.00 97.44 177 ILE A O 1
ATOM 1385 N N . PHE A 1 178 ? -9.310 -7.929 6.234 1.00 97.75 178 PHE A N 1
ATOM 1386 C CA . PHE A 1 178 ? -8.418 -8.720 5.391 1.00 97.75 178 PHE A CA 1
ATOM 1387 C C . PHE A 1 178 ? -8.068 -7.953 4.117 1.00 97.75 178 PHE A C 1
ATOM 1389 O O . PHE A 1 178 ? -8.827 -7.915 3.156 1.00 97.75 178 PHE A O 1
ATOM 1396 N N . MET A 1 179 ? -6.901 -7.322 4.112 1.00 98.19 179 MET A N 1
ATOM 1397 C CA . MET A 1 179 ? -6.344 -6.640 2.954 1.00 98.19 179 MET A CA 1
ATOM 1398 C C . MET A 1 179 ? -5.678 -7.655 2.022 1.00 98.19 179 MET A C 1
ATOM 1400 O O . MET A 1 179 ? -4.691 -8.288 2.395 1.00 98.19 179 MET A O 1
ATOM 1404 N N . ILE A 1 180 ? -6.210 -7.802 0.810 1.00 98.44 180 ILE A N 1
ATOM 1405 C CA . ILE A 1 180 ? -5.738 -8.781 -0.174 1.00 98.44 180 ILE A CA 1
ATOM 1406 C C . ILE A 1 180 ? -5.177 -8.039 -1.386 1.00 98.44 180 ILE A C 1
ATOM 1408 O O . ILE A 1 180 ? -5.912 -7.384 -2.124 1.00 98.44 180 ILE A O 1
ATOM 1412 N N . PHE A 1 181 ? -3.873 -8.157 -1.603 1.00 98.19 181 PHE A N 1
ATOM 1413 C CA . PHE A 1 181 ? -3.142 -7.572 -2.718 1.00 98.19 181 PHE A CA 1
ATOM 1414 C C . PHE A 1 181 ? -2.927 -8.615 -3.809 1.00 98.19 181 PHE A C 1
ATOM 1416 O O . PHE A 1 181 ? -2.131 -9.543 -3.665 1.00 98.19 181 PHE A O 1
ATOM 1423 N N . VAL A 1 182 ? -3.659 -8.464 -4.910 1.00 98.00 182 VAL A N 1
ATOM 1424 C CA . VAL A 1 182 ? -3.660 -9.411 -6.022 1.00 98.00 182 VAL A CA 1
ATOM 1425 C C . VAL A 1 182 ? -2.859 -8.846 -7.181 1.00 98.00 182 VAL A C 1
ATOM 1427 O O . VAL A 1 182 ? -3.224 -7.827 -7.769 1.00 98.00 182 VAL A O 1
ATOM 1430 N N . THR A 1 183 ? -1.801 -9.551 -7.567 1.00 97.00 183 THR A N 1
ATOM 1431 C CA . THR A 1 183 ? -1.122 -9.319 -8.841 1.00 97.00 183 THR A CA 1
ATOM 1432 C C . THR A 1 183 ? -1.584 -10.358 -9.854 1.00 97.00 183 THR A C 1
ATOM 1434 O O . THR A 1 183 ? -1.313 -11.552 -9.716 1.00 97.00 183 THR A O 1
ATOM 1437 N N . THR A 1 184 ? -2.273 -9.917 -10.904 1.00 94.88 184 THR A N 1
ATOM 1438 C CA . THR A 1 184 ? -2.839 -10.831 -11.910 1.00 94.88 184 THR A CA 1
ATOM 1439 C C . THR A 1 184 ? -1.812 -11.320 -12.920 1.00 94.88 184 THR A C 1
ATOM 1441 O O . THR A 1 184 ? -2.048 -12.314 -13.599 1.00 94.88 184 THR A O 1
ATOM 1444 N N . GLY A 1 185 ? -0.676 -10.620 -13.017 1.00 82.94 185 GLY A N 1
ATOM 1445 C CA . GLY A 1 185 ? 0.487 -11.015 -13.806 1.00 82.94 185 GLY A CA 1
ATOM 1446 C C . GLY A 1 185 ? 0.262 -10.993 -15.318 1.00 82.94 185 GLY A C 1
ATOM 1447 O O . GLY A 1 185 ? 0.868 -11.775 -16.046 1.00 82.94 185 GLY A O 1
ATOM 1448 N N . GLN A 1 186 ? -0.598 -10.102 -15.826 1.00 76.00 186 GLN A N 1
ATOM 1449 C CA . GLN A 1 186 ? -0.753 -9.920 -17.277 1.00 76.00 186 GLN A CA 1
ATOM 1450 C C . GLN A 1 186 ? 0.567 -9.536 -17.979 1.00 76.00 186 GLN A C 1
ATOM 1452 O O . GLN A 1 186 ? 0.708 -9.784 -19.171 1.00 76.00 186 GLN A O 1
ATOM 1457 N N . ASN A 1 187 ? 1.519 -8.933 -17.252 1.00 80.81 187 ASN A N 1
ATOM 1458 C CA . ASN A 1 187 ? 2.870 -8.546 -17.677 1.00 80.81 187 ASN A CA 1
ATOM 1459 C C . ASN A 1 187 ? 3.806 -8.509 -16.442 1.00 80.81 187 ASN A C 1
ATOM 1461 O O . ASN A 1 187 ? 3.338 -8.756 -15.334 1.00 80.81 187 ASN A O 1
ATOM 1465 N N . ASP A 1 188 ? 5.085 -8.142 -16.616 1.00 91.38 188 ASP A N 1
ATOM 1466 C CA . ASP A 1 188 ? 6.043 -7.820 -15.529 1.00 91.38 188 ASP A CA 1
ATOM 1467 C C . ASP A 1 188 ? 5.609 -6.533 -14.793 1.00 91.38 188 ASP A C 1
ATOM 1469 O O . ASP A 1 188 ? 6.178 -5.466 -15.000 1.00 91.38 188 ASP A O 1
ATOM 1473 N N . GLN A 1 189 ? 4.495 -6.583 -14.057 1.00 93.31 189 GLN A N 1
ATOM 1474 C CA . GLN A 1 189 ? 3.835 -5.400 -13.496 1.00 93.31 189 GLN A CA 1
ATOM 1475 C C . GLN A 1 189 ? 4.670 -4.778 -12.375 1.00 93.31 189 GLN A C 1
ATOM 1477 O O . GLN A 1 189 ? 5.164 -5.481 -11.495 1.00 93.31 189 GLN A O 1
ATOM 1482 N N . ALA A 1 190 ? 4.774 -3.450 -12.380 1.00 95.25 190 ALA A N 1
ATOM 1483 C CA . ALA A 1 190 ? 5.389 -2.671 -11.315 1.00 95.25 190 ALA A CA 1
ATOM 1484 C C . ALA A 1 190 ? 4.337 -1.787 -10.630 1.00 95.25 190 ALA A C 1
ATOM 1486 O O . ALA A 1 190 ? 3.835 -0.821 -11.211 1.00 95.25 190 ALA A O 1
ATOM 1487 N N . GLN A 1 191 ? 4.016 -2.122 -9.384 1.00 95.12 191 GLN A N 1
ATOM 1488 C CA . GLN A 1 191 ? 2.974 -1.494 -8.582 1.00 95.12 191 GLN A CA 1
ATOM 1489 C C . GLN A 1 191 ? 3.598 -0.712 -7.429 1.00 95.12 191 GLN A C 1
ATOM 1491 O O . GLN A 1 191 ? 4.539 -1.159 -6.774 1.00 95.12 191 GLN A O 1
ATOM 1496 N N . PHE A 1 192 ? 3.067 0.484 -7.195 1.00 96.94 192 PHE A N 1
ATOM 1497 C CA . PHE A 1 192 ? 3.497 1.368 -6.121 1.00 96.94 192 PHE A CA 1
ATOM 1498 C C . PHE A 1 192 ? 2.245 1.854 -5.411 1.00 96.94 192 PHE A C 1
ATOM 1500 O O . PHE A 1 192 ? 1.376 2.487 -6.022 1.00 96.94 192 PHE A O 1
ATOM 1507 N N . ASN A 1 193 ? 2.161 1.575 -4.120 1.00 96.69 193 ASN A N 1
ATOM 1508 C CA . ASN A 1 193 ? 0.987 1.862 -3.322 1.00 96.69 193 ASN A CA 1
ATOM 1509 C C . ASN A 1 193 ? 1.353 2.564 -2.022 1.00 96.69 193 ASN A C 1
ATOM 1511 O O . ASN A 1 193 ? 2.422 2.354 -1.442 1.00 96.69 193 ASN A O 1
ATOM 1515 N N . ARG A 1 194 ? 0.439 3.417 -1.561 1.00 95.38 194 ARG A N 1
ATOM 1516 C CA . ARG A 1 194 ? 0.532 4.071 -0.254 1.00 95.38 194 ARG A CA 1
ATOM 1517 C C . ARG A 1 194 ? -0.764 3.858 0.507 1.00 95.38 194 ARG A C 1
ATOM 1519 O O . ARG A 1 194 ? -1.828 4.213 0.021 1.00 95.38 194 ARG A O 1
ATOM 1526 N N . HIS A 1 195 ? -0.678 3.305 1.702 1.00 96.56 195 HIS A N 1
ATOM 1527 C CA . HIS A 1 195 ? -1.830 3.004 2.539 1.00 96.56 195 HIS A CA 1
ATOM 1528 C C . HIS A 1 195 ? -1.744 3.822 3.820 1.00 96.56 195 HIS A C 1
ATOM 1530 O O . HIS A 1 195 ? -0.670 3.958 4.398 1.00 96.56 195 HIS A O 1
ATOM 1536 N N . TYR A 1 196 ? -2.873 4.351 4.263 1.00 95.81 196 TYR A N 1
ATOM 1537 C CA . TYR A 1 196 ? -3.029 5.123 5.482 1.00 95.81 196 TYR A CA 1
ATOM 1538 C C . TYR A 1 196 ? -4.067 4.433 6.348 1.00 95.81 196 TYR A C 1
ATOM 1540 O O . TYR A 1 196 ? -5.233 4.349 5.970 1.00 95.81 196 TYR A O 1
ATOM 1548 N N . ILE A 1 197 ? -3.631 3.928 7.494 1.00 96.69 197 ILE A N 1
ATOM 1549 C CA . ILE A 1 197 ? -4.473 3.204 8.444 1.00 96.69 197 ILE A CA 1
ATOM 1550 C C . ILE A 1 197 ? -4.525 4.029 9.719 1.00 96.69 197 ILE A C 1
ATOM 1552 O O . ILE A 1 197 ? -3.504 4.270 10.363 1.00 96.69 197 ILE A O 1
ATOM 1556 N N . MET A 1 198 ? -5.717 4.509 10.045 1.00 96.19 198 MET A N 1
ATOM 1557 C CA . MET A 1 198 ? -5.966 5.411 11.158 1.00 96.19 198 MET A CA 1
ATOM 1558 C C . MET A 1 198 ? -6.921 4.740 12.133 1.00 96.19 198 MET A C 1
ATOM 1560 O O . MET A 1 198 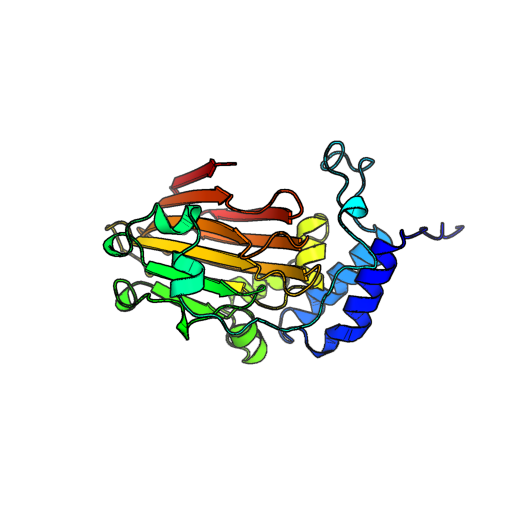? -8.075 4.482 11.788 1.00 96.19 198 MET A O 1
ATOM 1564 N N . LEU A 1 199 ? -6.439 4.474 13.343 1.00 97.06 199 LEU A N 1
ATOM 1565 C CA . LEU A 1 199 ? -7.272 4.011 14.446 1.00 97.06 199 LEU A CA 1
ATOM 1566 C C . LEU A 1 199 ? -7.444 5.167 15.425 1.00 97.06 199 LEU A C 1
ATOM 1568 O O . LEU A 1 199 ? -6.453 5.686 15.942 1.00 97.06 199 LEU A O 1
ATOM 1572 N N . GLU A 1 200 ? -8.686 5.574 15.666 1.00 96.69 200 GLU A N 1
ATOM 1573 C CA . 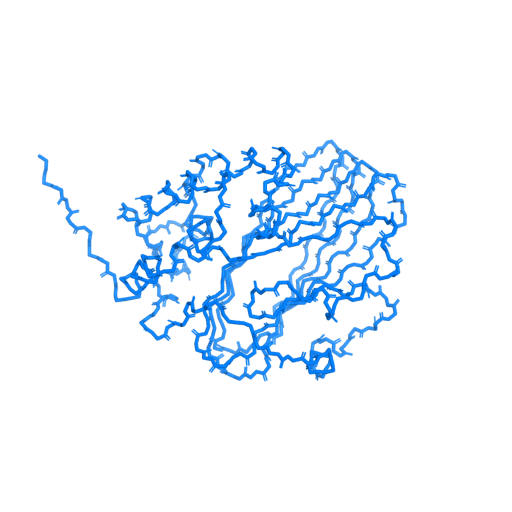GLU A 1 200 ? -8.995 6.556 16.703 1.00 96.69 200 GLU A CA 1
ATOM 1574 C C . GLU A 1 200 ? -8.856 5.946 18.116 1.00 96.69 200 GLU A C 1
ATOM 1576 O O . GLU A 1 200 ? -8.401 4.813 18.307 1.00 96.69 200 GLU A O 1
ATOM 1581 N N . GLN A 1 201 ? -9.192 6.728 19.142 1.00 97.62 201 GLN A N 1
ATOM 1582 C CA . GLN A 1 201 ? -8.957 6.360 20.539 1.00 97.62 201 GLN A CA 1
ATOM 1583 C C . GLN A 1 201 ? -9.765 5.132 20.959 1.00 97.62 201 GLN A C 1
ATOM 1585 O O . GLN A 1 201 ? -10.908 4.952 20.544 1.00 97.62 201 GLN A O 1
ATOM 1590 N N . ASN A 1 202 ? -9.181 4.313 21.838 1.00 97.25 202 ASN A N 1
ATOM 1591 C CA . ASN A 1 202 ? -9.813 3.106 22.392 1.00 97.25 202 ASN A CA 1
ATOM 1592 C C . ASN A 1 202 ? -10.322 2.102 21.331 1.00 97.25 202 ASN A C 1
ATOM 1594 O O . ASN A 1 202 ? -11.314 1.413 21.562 1.00 97.25 202 ASN A O 1
ATOM 1598 N N . VAL A 1 203 ? -9.660 2.015 20.175 1.00 97.81 203 VAL A N 1
ATOM 1599 C CA . VAL A 1 203 ? -10.004 1.067 19.103 1.00 97.81 203 VAL A CA 1
ATOM 1600 C C . VAL A 1 203 ? -9.214 -0.230 19.222 1.00 97.81 203 VAL A C 1
ATOM 1602 O O . VAL A 1 203 ? -8.013 -0.195 19.482 1.00 97.81 203 VAL A O 1
ATOM 1605 N N . LYS A 1 204 ? -9.850 -1.369 18.936 1.00 97.88 204 LYS A N 1
ATOM 1606 C CA . LYS A 1 204 ? -9.179 -2.651 18.706 1.00 97.88 204 LYS A CA 1
ATOM 1607 C C . LYS A 1 204 ? -9.432 -3.155 17.279 1.00 97.88 204 LYS A C 1
ATOM 1609 O O . LYS A 1 204 ? -10.578 -3.258 16.851 1.00 97.88 204 LYS A O 1
ATOM 1614 N N . ALA A 1 205 ? -8.369 -3.465 16.540 1.00 97.69 205 ALA A N 1
ATOM 1615 C CA . ALA A 1 205 ? -8.471 -4.003 15.187 1.00 97.69 205 ALA A CA 1
ATOM 1616 C C . ALA A 1 205 ? -7.405 -5.066 14.899 1.00 97.69 205 ALA A C 1
ATOM 1618 O O . ALA A 1 205 ? -6.258 -4.962 15.350 1.00 97.69 205 ALA A O 1
ATOM 1619 N N . THR A 1 206 ? -7.774 -6.025 14.054 1.00 97.38 206 THR A N 1
ATOM 1620 C CA . THR A 1 206 ? -6.879 -7.016 13.466 1.00 97.38 206 THR A CA 1
ATOM 1621 C C . THR A 1 206 ? -6.858 -6.830 11.954 1.00 97.38 206 THR A C 1
ATOM 1623 O O . THR A 1 206 ? -7.891 -6.929 11.298 1.00 97.38 206 THR A O 1
ATOM 1626 N N . ILE A 1 207 ? -5.676 -6.588 11.389 1.00 97.38 207 ILE A N 1
ATOM 1627 C CA . ILE A 1 207 ? -5.454 -6.507 9.944 1.00 97.38 207 ILE A CA 1
ATOM 1628 C C . ILE A 1 207 ? -4.644 -7.722 9.500 1.00 97.38 207 ILE A C 1
ATOM 1630 O O . ILE A 1 207 ? -3.553 -7.969 10.013 1.00 97.38 207 ILE A O 1
ATOM 1634 N N . ILE A 1 208 ? -5.162 -8.451 8.518 1.00 97.06 208 ILE A N 1
ATOM 1635 C CA . ILE A 1 208 ? -4.391 -9.423 7.745 1.00 97.06 208 ILE A CA 1
ATOM 1636 C C . ILE A 1 208 ? -4.040 -8.780 6.407 1.00 97.06 208 ILE A C 1
ATOM 1638 O O . ILE A 1 208 ? -4.920 -8.311 5.697 1.00 97.06 208 ILE A O 1
ATOM 1642 N N . GLU A 1 209 ? -2.762 -8.761 6.067 1.00 96.94 209 GLU A N 1
ATOM 1643 C CA . GLU A 1 209 ? -2.198 -8.353 4.787 1.00 96.94 209 GLU A CA 1
ATOM 1644 C C . GLU A 1 209 ? -1.780 -9.623 4.039 1.00 96.94 209 GLU A C 1
ATOM 1646 O O . GLU A 1 209 ? -0.861 -10.315 4.469 1.00 96.94 209 GLU A O 1
ATOM 1651 N N . ALA A 1 210 ? -2.444 -9.955 2.932 1.00 97.75 210 ALA A N 1
ATOM 1652 C CA . ALA A 1 210 ? -2.010 -11.030 2.043 1.00 97.75 210 ALA A CA 1
ATOM 1653 C C . ALA A 1 210 ? -1.577 -10.485 0.691 1.00 97.75 210 ALA A C 1
ATOM 1655 O O . ALA A 1 210 ? -2.299 -9.708 0.073 1.00 97.75 210 ALA A O 1
ATOM 1656 N N . HIS A 1 211 ? -0.439 -10.967 0.204 1.00 97.88 211 HIS A N 1
ATOM 1657 C CA . HIS A 1 211 ? 0.026 -10.721 -1.160 1.00 97.88 211 HIS A CA 1
ATOM 1658 C C . HIS A 1 211 ? -0.038 -12.017 -1.948 1.00 97.88 211 HIS A C 1
ATOM 1660 O O . HIS A 1 211 ? 0.456 -13.038 -1.475 1.00 97.88 211 HIS A O 1
ATOM 1666 N N . ILE A 1 212 ? -0.664 -11.999 -3.124 1.00 97.75 212 ILE A N 1
ATOM 1667 C CA . ILE A 1 212 ? -0.814 -13.187 -3.970 1.00 97.75 212 ILE A CA 1
ATOM 1668 C C . ILE A 1 212 ? -0.550 -12.863 -5.440 1.00 97.75 212 ILE A C 1
ATOM 1670 O O . ILE A 1 212 ? -0.825 -11.756 -5.916 1.00 97.75 212 ILE A O 1
ATOM 1674 N N . ASN A 1 213 ? -0.096 -13.868 -6.189 1.00 97.31 213 ASN A N 1
ATOM 1675 C CA . ASN A 1 213 ? -0.082 -13.821 -7.646 1.00 97.31 213 ASN A CA 1
ATOM 1676 C C . ASN A 1 213 ? -1.093 -14.825 -8.212 1.00 97.31 213 ASN A C 1
ATOM 1678 O O . ASN A 1 213 ? -1.132 -15.974 -7.784 1.00 97.31 213 ASN A O 1
ATOM 1682 N N . LEU A 1 214 ? -1.873 -14.423 -9.220 1.00 96.56 214 LEU A N 1
ATOM 1683 C CA . LEU A 1 214 ? -2.763 -15.356 -9.934 1.00 96.56 214 LEU A CA 1
ATOM 1684 C C . LEU A 1 214 ? -2.040 -16.154 -11.031 1.00 96.56 214 LEU A C 1
ATOM 1686 O O . LEU A 1 214 ? -2.620 -17.057 -11.630 1.00 96.56 214 LEU A O 1
ATOM 1690 N N . ASN A 1 215 ? -0.781 -15.822 -11.319 1.00 93.25 215 ASN A N 1
ATOM 1691 C CA . ASN A 1 215 ? 0.075 -16.565 -12.236 1.00 93.25 215 ASN A CA 1
ATOM 1692 C C . ASN A 1 215 ? 1.561 -16.439 -11.843 1.00 93.25 215 ASN A C 1
ATOM 1694 O O . ASN A 1 215 ? 1.895 -15.786 -10.856 1.00 93.25 215 ASN A O 1
ATOM 1698 N N . ASP A 1 216 ? 2.454 -17.040 -12.632 1.00 94.25 216 ASP A N 1
ATOM 1699 C CA . ASP A 1 216 ? 3.900 -17.088 -12.359 1.00 94.25 216 ASP A CA 1
ATOM 1700 C C . ASP A 1 216 ? 4.717 -15.942 -12.990 1.00 94.25 216 ASP A C 1
ATOM 1702 O O . ASP A 1 216 ? 5.951 -15.997 -13.025 1.00 94.25 216 ASP A O 1
ATOM 1706 N N . ALA A 1 217 ? 4.067 -14.909 -13.534 1.00 94.38 217 ALA A N 1
ATOM 1707 C CA . ALA A 1 217 ? 4.775 -13.767 -14.099 1.00 94.38 217 ALA A CA 1
ATOM 1708 C C . ALA A 1 217 ? 5.553 -13.009 -13.003 1.00 94.38 217 ALA A C 1
ATOM 1710 O O . ALA A 1 217 ? 5.091 -12.934 -11.859 1.00 94.38 217 ALA A O 1
ATOM 1711 N N . PRO A 1 218 ? 6.720 -12.422 -13.335 1.00 95.31 218 PRO A N 1
ATOM 1712 C CA . PRO A 1 218 ? 7.418 -11.523 -12.425 1.00 95.31 218 PRO A CA 1
ATOM 1713 C C . PRO A 1 218 ? 6.561 -10.308 -12.065 1.00 95.31 218 PRO A C 1
ATOM 1715 O O . PRO A 1 218 ? 5.735 -9.858 -12.861 1.00 95.31 218 PRO A O 1
ATOM 1718 N N . SER A 1 219 ? 6.799 -9.749 -10.885 1.00 95.75 219 SER A N 1
ATOM 1719 C CA . SER A 1 219 ? 6.207 -8.480 -10.470 1.00 95.75 219 SER A CA 1
ATOM 1720 C C . SER A 1 219 ? 7.133 -7.724 -9.531 1.00 95.75 219 SER A C 1
ATOM 1722 O O . SER A 1 219 ? 7.966 -8.316 -8.841 1.00 95.75 219 SER A O 1
ATOM 1724 N N . LEU A 1 220 ? 6.981 -6.404 -9.499 1.00 96.62 220 LEU A N 1
ATOM 1725 C CA . LEU A 1 220 ? 7.600 -5.531 -8.513 1.00 96.62 220 LEU A CA 1
ATOM 1726 C C . LEU A 1 220 ? 6.498 -4.798 -7.752 1.00 96.62 220 LEU A C 1
ATOM 1728 O O . LEU A 1 220 ? 5.876 -3.890 -8.294 1.00 96.62 220 LEU A O 1
ATOM 1732 N N . ASN A 1 221 ? 6.296 -5.164 -6.494 1.00 96.50 221 ASN A N 1
ATOM 1733 C CA . ASN A 1 221 ? 5.250 -4.629 -5.635 1.00 96.50 221 ASN A CA 1
ATOM 1734 C C . ASN A 1 221 ? 5.904 -3.804 -4.520 1.00 96.50 221 ASN A C 1
ATOM 1736 O O . ASN A 1 221 ? 6.705 -4.316 -3.737 1.00 96.50 221 ASN A O 1
ATOM 1740 N N . LEU A 1 222 ? 5.637 -2.497 -4.485 1.00 97.31 222 LEU A N 1
ATOM 1741 C CA . LEU A 1 222 ? 6.104 -1.601 -3.429 1.00 97.31 222 LEU A CA 1
ATOM 1742 C C . LEU A 1 222 ? 4.916 -1.043 -2.658 1.00 97.31 222 LEU A C 1
ATOM 1744 O O . LEU A 1 222 ? 4.142 -0.248 -3.194 1.00 97.31 222 LEU A O 1
ATOM 1748 N N . HIS A 1 223 ? 4.843 -1.368 -1.373 1.00 96.88 223 HIS A N 1
ATOM 1749 C CA . HIS A 1 223 ? 3.800 -0.875 -0.481 1.00 96.88 223 HIS A CA 1
ATOM 1750 C C . HIS A 1 223 ? 4.405 0.012 0.599 1.00 96.88 223 HIS A C 1
ATOM 1752 O O . HIS A 1 223 ? 5.399 -0.339 1.233 1.00 96.88 223 HIS A O 1
ATOM 1758 N N . HIS A 1 224 ? 3.791 1.169 0.832 1.00 95.44 224 HIS A N 1
ATOM 1759 C CA . HIS A 1 224 ? 4.105 2.007 1.981 1.00 95.44 224 HIS A CA 1
ATOM 1760 C C . HIS A 1 224 ? 2.881 2.147 2.886 1.00 95.44 224 HIS A C 1
ATOM 1762 O O . HIS A 1 224 ? 1.953 2.892 2.574 1.00 95.44 224 HIS A O 1
ATOM 1768 N N . PHE A 1 225 ? 2.893 1.455 4.018 1.00 95.19 225 PHE A N 1
ATOM 1769 C CA . PHE A 1 225 ? 1.874 1.543 5.055 1.00 95.19 225 PHE A CA 1
ATOM 1770 C C . PHE A 1 225 ? 2.230 2.634 6.064 1.00 95.19 225 PHE A C 1
ATOM 1772 O O . PHE A 1 225 ? 3.309 2.617 6.644 1.00 95.19 225 PHE A O 1
ATOM 1779 N N . ASN A 1 226 ? 1.312 3.573 6.260 1.00 93.94 226 ASN A N 1
ATOM 1780 C CA . ASN A 1 226 ? 1.418 4.686 7.193 1.00 93.94 226 ASN A CA 1
ATOM 1781 C C . ASN A 1 226 ? 0.358 4.488 8.280 1.00 93.94 226 ASN A C 1
ATOM 1783 O O . ASN A 1 226 ? -0.842 4.557 7.998 1.00 93.94 226 ASN A O 1
ATOM 1787 N N . TYR A 1 227 ? 0.782 4.246 9.515 1.00 94.94 227 TYR A N 1
ATOM 1788 C CA . TYR A 1 227 ? -0.117 4.054 10.651 1.00 94.94 227 TYR A CA 1
ATOM 1789 C C . TYR A 1 227 ? -0.276 5.348 11.450 1.00 94.94 227 TYR A C 1
ATOM 1791 O O . TYR A 1 227 ? 0.696 6.029 11.769 1.00 94.94 227 TYR A O 1
ATOM 1799 N N . ASN A 1 228 ? -1.506 5.692 11.808 1.00 95.31 228 ASN A N 1
ATOM 1800 C CA . ASN A 1 228 ? -1.798 6.733 12.785 1.00 95.31 228 ASN A CA 1
ATOM 1801 C C . ASN A 1 228 ? -2.683 6.123 13.869 1.00 95.31 228 ASN A C 1
ATOM 1803 O O . ASN A 1 228 ? -3.881 5.939 13.658 1.00 95.31 228 ASN A O 1
ATOM 1807 N N . LEU A 1 229 ? -2.070 5.734 14.983 1.00 96.75 229 LEU A N 1
ATOM 1808 C CA . LEU A 1 229 ? -2.744 5.009 16.055 1.00 96.75 229 LEU A CA 1
ATOM 1809 C C . LEU A 1 229 ? -2.904 5.952 17.250 1.00 96.75 229 LEU A C 1
ATOM 1811 O O . LEU A 1 229 ? -1.911 6.355 17.863 1.00 96.75 229 LEU A O 1
ATOM 1815 N N . ASP A 1 230 ? -4.144 6.336 17.552 1.00 97.38 230 ASP A N 1
ATOM 1816 C CA . ASP A 1 230 ? -4.456 7.260 18.644 1.00 97.38 230 ASP A CA 1
ATOM 1817 C C . ASP A 1 230 ? -4.491 6.534 20.004 1.00 97.38 230 ASP A C 1
ATOM 1819 O O . ASP A 1 230 ? -4.277 5.321 20.106 1.00 97.38 230 ASP A O 1
ATOM 1823 N N . ALA A 1 231 ? -4.685 7.289 21.083 1.00 97.94 231 ALA A N 1
ATOM 1824 C CA . ALA A 1 231 ? -4.445 6.842 22.439 1.00 97.94 231 ALA A CA 1
ATOM 1825 C C . ALA A 1 231 ? -5.223 5.564 22.775 1.00 97.94 231 ALA A C 1
ATOM 1827 O O . ALA A 1 231 ? -6.428 5.458 22.530 1.00 97.94 231 ALA A O 1
ATOM 1828 N N . LYS A 1 232 ? -4.522 4.606 23.394 1.00 97.69 232 LYS A N 1
ATOM 1829 C CA . LYS A 1 232 ? -5.063 3.301 23.814 1.00 97.69 232 LYS A CA 1
ATOM 1830 C C . LYS A 1 232 ? -5.624 2.437 22.674 1.00 97.69 232 LYS A C 1
ATOM 1832 O O . LYS A 1 232 ? -6.373 1.502 22.950 1.00 97.69 232 LYS A O 1
ATOM 1837 N N . SER A 1 233 ? -5.287 2.727 21.418 1.00 98.12 233 SER A N 1
ATOM 1838 C CA . SER A 1 233 ? -5.618 1.830 20.310 1.00 98.12 233 SER A CA 1
ATOM 1839 C C . SER A 1 233 ? -4.737 0.575 20.321 1.00 98.12 233 SER A C 1
ATOM 1841 O O . SER A 1 233 ? -3.592 0.584 20.783 1.00 98.12 233 SER A O 1
ATOM 1843 N N . ASN A 1 234 ? -5.292 -0.529 19.833 1.00 98.12 234 ASN A N 1
ATOM 1844 C CA . ASN A 1 234 ? -4.653 -1.831 19.745 1.00 98.12 234 ASN A CA 1
ATOM 1845 C C . ASN A 1 234 ? -4.788 -2.362 18.317 1.00 98.12 234 ASN A C 1
ATOM 1847 O O . ASN A 1 234 ? -5.887 -2.709 17.885 1.00 98.12 234 ASN A O 1
ATOM 1851 N N . LEU A 1 235 ? -3.665 -2.421 17.605 1.00 98.00 235 LEU A N 1
ATOM 1852 C CA . LEU A 1 235 ? -3.576 -3.002 16.275 1.00 98.00 235 LEU A CA 1
ATOM 1853 C C . LEU A 1 235 ? -2.810 -4.324 16.340 1.00 98.00 235 LEU A C 1
ATOM 1855 O O . LEU A 1 235 ? -1.644 -4.366 16.739 1.00 98.00 235 LEU A O 1
ATOM 1859 N N . THR A 1 236 ? -3.453 -5.393 15.887 1.00 97.69 236 THR A N 1
ATOM 1860 C CA . THR A 1 236 ? -2.777 -6.646 15.546 1.00 97.69 236 THR A CA 1
ATOM 1861 C C . THR A 1 236 ? -2.657 -6.744 14.030 1.00 97.69 236 THR A C 1
ATOM 1863 O O . THR A 1 236 ? -3.636 -6.569 13.316 1.00 97.69 236 THR A O 1
ATOM 1866 N N . HIS A 1 237 ? -1.454 -6.994 13.527 1.00 97.00 237 HIS A N 1
ATOM 1867 C CA . HIS A 1 237 ? -1.141 -7.031 12.108 1.00 97.00 237 HIS A CA 1
ATOM 1868 C C . HIS A 1 237 ? -0.450 -8.346 11.744 1.00 97.00 237 HIS A C 1
ATOM 1870 O O . HIS A 1 237 ? 0.578 -8.697 12.328 1.00 97.00 237 HIS A O 1
ATOM 1876 N N . PHE A 1 238 ? -1.004 -9.061 10.770 1.00 96.19 238 PHE A N 1
ATOM 1877 C CA . PHE A 1 238 ? -0.420 -10.273 10.208 1.00 96.19 238 PHE A CA 1
ATOM 1878 C C . PHE A 1 238 ? -0.133 -10.065 8.731 1.00 96.19 238 PHE A C 1
ATOM 1880 O O . PHE A 1 238 ? -1.037 -9.706 7.991 1.00 96.19 238 PHE A O 1
ATOM 1887 N N . VAL A 1 239 ? 1.088 -10.349 8.290 1.00 96.75 239 VAL A N 1
ATOM 1888 C CA . VAL A 1 239 ? 1.428 -10.409 6.865 1.00 96.75 239 VAL A CA 1
ATOM 1889 C C . VAL A 1 239 ? 1.543 -11.869 6.457 1.00 96.75 239 VAL A C 1
ATOM 1891 O O . VAL A 1 239 ? 2.208 -12.643 7.143 1.00 96.75 239 VAL A O 1
ATOM 1894 N N . VAL A 1 240 ? 0.917 -12.243 5.347 1.00 96.06 240 VAL A N 1
ATOM 1895 C CA . VAL A 1 240 ? 0.963 -13.586 4.770 1.00 96.06 240 VAL A CA 1
ATOM 1896 C C . VAL A 1 240 ? 1.407 -13.481 3.322 1.00 96.06 240 VAL A C 1
ATOM 1898 O O . VAL A 1 240 ? 0.719 -12.901 2.481 1.00 96.06 240 VAL A O 1
ATOM 1901 N N . ASN A 1 241 ? 2.561 -14.063 3.016 1.00 95.88 241 ASN A N 1
ATOM 1902 C CA . ASN A 1 241 ? 3.053 -14.093 1.652 1.00 95.88 241 ASN A CA 1
ATOM 1903 C C . ASN A 1 241 ? 2.534 -15.328 0.899 1.00 95.88 241 ASN A C 1
ATOM 1905 O O . ASN A 1 241 ? 2.816 -16.465 1.269 1.00 95.88 241 ASN A O 1
ATOM 1909 N N . GLY A 1 242 ? 1.775 -15.101 -0.169 1.00 96.44 242 GLY A N 1
ATOM 1910 C CA . GLY A 1 242 ? 1.360 -16.105 -1.147 1.00 96.44 242 GLY A CA 1
ATOM 1911 C C . GLY A 1 242 ? 1.910 -15.833 -2.546 1.00 96.44 242 GLY A C 1
ATOM 1912 O O . GLY A 1 242 ? 1.423 -16.423 -3.506 1.00 96.44 242 GLY A O 1
ATOM 1913 N N . GLU A 1 243 ? 2.874 -14.923 -2.687 1.00 96.56 243 GLU A N 1
ATOM 1914 C CA . GLU A 1 243 ? 3.451 -14.566 -3.978 1.00 96.56 243 GLU A CA 1
ATOM 1915 C C . GLU A 1 243 ? 4.358 -15.670 -4.547 1.00 96.56 243 GLU A C 1
ATOM 1917 O O . GLU A 1 243 ? 4.948 -16.491 -3.836 1.00 96.56 243 GLU A O 1
ATOM 1922 N N . ASN A 1 244 ? 4.487 -15.683 -5.872 1.00 94.94 244 ASN A N 1
ATOM 1923 C CA . ASN A 1 244 ? 5.345 -16.603 -6.602 1.00 94.94 244 ASN A CA 1
ATOM 1924 C C . ASN A 1 244 ? 6.838 -16.235 -6.432 1.00 94.94 244 ASN A C 1
ATOM 1926 O O . ASN A 1 244 ? 7.209 -15.152 -5.986 1.00 94.94 244 ASN A O 1
ATOM 1930 N N . LYS A 1 245 ? 7.743 -17.129 -6.848 1.00 95.19 245 LYS A N 1
ATOM 1931 C CA . LYS A 1 245 ? 9.203 -16.946 -6.679 1.00 95.19 245 LYS A CA 1
ATOM 1932 C C . LYS A 1 245 ? 9.825 -15.828 -7.526 1.00 95.19 245 LYS A C 1
ATOM 1934 O O . LYS A 1 245 ? 10.991 -15.499 -7.321 1.00 95.19 245 LYS A O 1
ATOM 1939 N N . SER A 1 246 ? 9.102 -15.331 -8.524 1.00 94.56 246 SER A N 1
ATOM 1940 C CA . SER A 1 246 ? 9.547 -14.266 -9.428 1.00 94.56 246 SER A CA 1
ATOM 1941 C C . SER A 1 246 ? 9.006 -12.893 -9.025 1.00 94.56 246 SER A C 1
ATOM 1943 O O . SER A 1 246 ? 9.425 -11.890 -9.604 1.00 94.56 246 SER A O 1
ATOM 1945 N N . ALA A 1 247 ? 8.110 -12.836 -8.039 1.00 95.50 247 ALA A N 1
ATOM 1946 C CA . ALA A 1 247 ? 7.650 -11.600 -7.439 1.00 95.50 247 ALA A CA 1
ATOM 1947 C C . ALA A 1 247 ? 8.732 -10.998 -6.536 1.00 95.50 247 ALA A C 1
ATOM 1949 O O . ALA A 1 247 ? 9.475 -11.690 -5.838 1.00 95.50 247 ALA A O 1
ATOM 1950 N N . THR A 1 248 ? 8.819 -9.674 -6.552 1.00 95.75 248 THR A N 1
ATOM 1951 C CA . THR A 1 248 ? 9.593 -8.890 -5.597 1.00 95.75 248 THR A CA 1
ATOM 1952 C C . THR A 1 248 ? 8.640 -7.979 -4.854 1.00 95.75 248 THR A C 1
ATOM 1954 O O . THR A 1 248 ? 8.110 -7.040 -5.443 1.00 95.75 248 THR A O 1
ATOM 1957 N N . ASN A 1 249 ? 8.475 -8.224 -3.560 1.00 95.06 249 ASN A N 1
ATOM 1958 C CA . ASN A 1 249 ? 7.643 -7.406 -2.694 1.00 95.06 249 ASN A CA 1
ATOM 1959 C C . ASN A 1 249 ? 8.496 -6.663 -1.669 1.00 95.06 249 ASN A C 1
ATOM 1961 O O . ASN A 1 249 ? 9.344 -7.243 -0.985 1.00 95.06 249 ASN A O 1
ATOM 1965 N N . ILE A 1 250 ? 8.316 -5.349 -1.620 1.00 95.38 250 ILE A N 1
ATOM 1966 C CA . ILE A 1 250 ? 9.047 -4.439 -0.749 1.00 95.38 250 ILE A CA 1
ATOM 1967 C C . ILE A 1 250 ? 8.011 -3.608 0.007 1.00 95.38 250 ILE A C 1
ATOM 1969 O O . ILE A 1 250 ? 7.494 -2.610 -0.501 1.00 95.38 250 ILE A O 1
ATOM 1973 N N . CYS A 1 251 ? 7.757 -3.997 1.252 1.00 93.69 251 CYS A N 1
ATOM 1974 C CA . CYS A 1 251 ? 6.894 -3.252 2.159 1.00 93.69 251 CYS A CA 1
ATOM 1975 C C . CYS A 1 251 ? 7.723 -2.341 3.068 1.00 93.69 251 CYS A C 1
ATOM 1977 O O . CYS A 1 251 ? 8.725 -2.745 3.665 1.00 93.69 251 CYS A O 1
ATOM 1979 N N . ARG A 1 252 ? 7.274 -1.097 3.206 1.00 92.44 252 ARG A N 1
ATOM 1980 C CA . ARG A 1 252 ? 7.693 -0.176 4.258 1.00 92.44 252 ARG A CA 1
ATOM 1981 C C . ARG A 1 252 ? 6.490 0.105 5.141 1.00 92.44 252 ARG A C 1
ATOM 1983 O O . ARG A 1 252 ? 5.436 0.464 4.629 1.00 92.44 252 ARG A O 1
ATOM 1990 N N . THR A 1 253 ? 6.692 0.036 6.448 1.00 92.31 253 THR A N 1
ATOM 1991 C CA . THR A 1 253 ? 5.709 0.488 7.431 1.00 92.31 253 THR A CA 1
ATOM 1992 C C . THR A 1 253 ? 6.325 1.596 8.265 1.00 92.31 253 THR A C 1
ATOM 1994 O O . THR A 1 253 ? 7.435 1.445 8.781 1.00 92.31 253 THR A O 1
ATOM 1997 N N . ASP A 1 254 ? 5.620 2.710 8.394 1.00 89.69 254 ASP A N 1
ATOM 1998 C CA . ASP A 1 254 ? 5.915 3.760 9.357 1.00 89.69 254 ASP A CA 1
ATOM 1999 C C . ASP A 1 254 ? 4.644 4.163 10.109 1.00 89.69 254 ASP A C 1
ATOM 2001 O O . ASP A 1 254 ? 3.536 3.749 9.764 1.00 89.69 254 ASP A O 1
ATOM 2005 N N . GLY A 1 255 ? 4.793 4.912 11.199 1.00 88.81 255 GLY A N 1
ATOM 2006 C CA . GLY A 1 255 ? 3.621 5.338 11.941 1.00 88.81 255 GLY A CA 1
ATOM 2007 C C . GLY A 1 255 ? 3.868 6.396 12.999 1.00 88.81 255 GLY A C 1
ATOM 2008 O O . GLY A 1 255 ? 4.994 6.626 13.442 1.00 88.81 255 GLY A O 1
ATOM 2009 N N . VAL A 1 256 ? 2.773 7.041 13.386 1.00 91.88 256 VAL A N 1
ATOM 2010 C CA . VAL A 1 256 ? 2.660 7.935 14.535 1.00 91.88 256 VAL A CA 1
ATOM 2011 C C . VAL A 1 256 ? 1.798 7.227 15.572 1.00 91.88 256 VAL A C 1
ATOM 2013 O O . VAL A 1 256 ? 0.697 6.769 15.265 1.00 91.88 256 VAL A O 1
ATOM 2016 N N . TYR A 1 257 ? 2.319 7.126 16.792 1.00 95.56 257 TYR A N 1
ATOM 2017 C CA . TYR A 1 257 ? 1.694 6.390 17.886 1.00 95.56 257 TYR A CA 1
ATOM 2018 C C . TYR A 1 257 ? 1.489 7.326 19.076 1.00 95.56 257 TYR A C 1
ATOM 2020 O O . TYR A 1 257 ? 2.444 7.946 19.551 1.00 95.56 257 TYR A O 1
ATOM 2028 N N . ALA A 1 258 ? 0.246 7.445 19.534 1.00 97.06 258 ALA A N 1
ATOM 2029 C CA . ALA A 1 258 ? -0.104 8.202 20.729 1.00 97.06 258 ALA A CA 1
ATOM 2030 C C . ALA A 1 258 ? 0.157 7.395 22.021 1.00 97.06 258 ALA A C 1
ATOM 2032 O O . ALA A 1 258 ? 0.760 6.320 22.010 1.00 97.06 258 ALA A O 1
ATOM 2033 N N . ASP A 1 259 ? -0.287 7.925 23.166 1.00 97.44 259 ASP A N 1
ATOM 2034 C CA . ASP A 1 259 ? -0.081 7.284 24.468 1.00 97.44 259 ASP A CA 1
ATOM 2035 C C . ASP A 1 259 ? -0.782 5.915 24.553 1.00 97.44 259 ASP A C 1
ATOM 2037 O O . ASP A 1 259 ? -1.947 5.766 24.178 1.00 97.44 259 ASP A O 1
ATOM 2041 N N . LYS A 1 260 ? -0.087 4.916 25.109 1.00 97.38 260 LYS A N 1
ATOM 2042 C CA . LYS A 1 260 ? -0.613 3.559 25.373 1.00 97.38 260 LYS A CA 1
ATOM 2043 C C . LYS A 1 260 ? -1.114 2.794 24.140 1.00 97.38 260 LYS A C 1
ATOM 2045 O O . LYS A 1 260 ? -1.965 1.919 24.280 1.00 97.38 260 LYS A O 1
ATOM 2050 N N . VAL A 1 261 ? -0.586 3.093 22.956 1.00 98.00 261 VAL A N 1
ATOM 2051 C CA . VAL A 1 261 ? -0.796 2.261 21.762 1.00 98.00 261 VAL A CA 1
ATOM 2052 C C . VAL A 1 261 ? -0.187 0.872 21.965 1.00 98.00 261 VAL A C 1
ATOM 2054 O O . VAL A 1 261 ? 0.921 0.737 22.488 1.00 98.00 261 VAL A O 1
ATOM 2057 N N . ILE A 1 262 ? -0.896 -0.157 21.504 1.00 97.69 262 ILE A N 1
ATOM 2058 C CA . ILE A 1 262 ? -0.383 -1.522 21.364 1.00 97.69 262 ILE A CA 1
ATOM 2059 C C . ILE A 1 262 ? -0.335 -1.853 19.872 1.00 97.69 262 ILE A C 1
ATOM 2061 O O . ILE A 1 262 ? -1.354 -1.794 19.190 1.00 97.69 262 ILE A O 1
ATOM 2065 N N . LEU A 1 263 ? 0.845 -2.220 19.372 1.00 97.00 263 LEU A N 1
ATOM 2066 C CA . LEU A 1 263 ? 1.034 -2.718 18.012 1.00 97.00 263 LEU A CA 1
ATOM 2067 C C . LEU A 1 263 ? 1.718 -4.082 18.072 1.00 97.00 263 LEU A C 1
ATOM 2069 O O . LEU A 1 263 ? 2.885 -4.177 18.451 1.00 97.00 263 LEU A O 1
ATOM 2073 N N . ASN A 1 264 ? 0.999 -5.124 17.665 1.00 96.69 264 ASN A N 1
ATOM 2074 C CA . ASN A 1 264 ? 1.544 -6.466 17.486 1.00 96.69 264 ASN A CA 1
ATOM 2075 C C . ASN A 1 264 ? 1.633 -6.739 15.987 1.00 96.69 264 ASN A C 1
ATOM 2077 O O . ASN A 1 264 ? 0.603 -6.775 15.329 1.00 96.69 264 ASN A O 1
ATOM 2081 N N . SER A 1 265 ? 2.833 -6.924 15.438 1.00 94.88 265 SER A N 1
ATOM 2082 C CA . SER A 1 265 ? 3.019 -7.182 14.004 1.00 94.88 265 SER A CA 1
ATOM 2083 C C . SER A 1 265 ? 3.807 -8.467 13.794 1.00 94.88 265 SER A C 1
ATOM 2085 O O . SER A 1 265 ? 4.866 -8.649 14.394 1.00 94.88 265 SER A O 1
ATOM 2087 N N . THR A 1 266 ? 3.284 -9.366 12.964 1.00 95.50 266 THR A N 1
ATOM 2088 C CA . THR A 1 266 ? 3.907 -10.647 12.616 1.00 95.50 266 THR A CA 1
ATOM 2089 C C . THR A 1 266 ? 3.879 -10.826 11.106 1.00 95.50 266 THR A C 1
ATOM 2091 O O . THR A 1 266 ? 2.824 -10.707 10.497 1.00 95.50 266 THR A O 1
ATOM 2094 N N . ALA A 1 267 ? 5.019 -11.147 10.500 1.00 90.94 267 ALA A N 1
ATOM 2095 C CA . ALA A 1 267 ? 5.097 -11.479 9.082 1.00 90.94 267 ALA A CA 1
ATOM 2096 C C . ALA A 1 267 ? 5.427 -12.963 8.904 1.00 90.94 267 ALA A C 1
ATOM 2098 O O . ALA A 1 267 ? 6.390 -13.463 9.487 1.00 90.94 267 ALA A O 1
ATOM 2099 N N . LEU A 1 268 ? 4.616 -13.649 8.104 1.00 85.81 268 LEU A N 1
ATOM 2100 C CA . LEU A 1 268 ? 4.762 -15.045 7.723 1.00 85.81 268 LEU A CA 1
ATOM 2101 C C . LEU A 1 268 ? 5.226 -15.081 6.264 1.00 85.81 268 LEU A C 1
ATOM 2103 O O . LEU A 1 268 ? 4.474 -14.726 5.352 1.00 85.81 268 LEU A O 1
ATOM 2107 N N . SER A 1 269 ? 6.492 -15.451 6.079 1.00 69.94 269 SER A N 1
ATOM 2108 C CA . SER A 1 269 ? 7.171 -15.563 4.783 1.00 69.94 269 SER A CA 1
ATOM 2109 C C . SER A 1 269 ? 7.218 -16.993 4.277 1.00 69.94 269 SER A C 1
ATOM 2111 O O . SER A 1 269 ? 7.544 -17.864 5.121 1.00 69.94 269 SER A O 1
#